Protein AF-0000000077142233 (afdb_homodimer)

pLDDT: mean 72.58, std 24.85, range [30.0, 98.69]

Secondary structure (DSSP, 8-state):
--HHHHHHHHHHHHHHHTT--HHHHHHHH---HHHHHHHHTTSSPPPHHHHHHHHHHHT--HHHHHS---S---------TT--HHHHHHHHHHHHHHHHHHHHHHHHHHHHHHH--/--HHHHHHHHHHHHHHHTT--HHHHHHHH---HHHHHHHHTTSSPPPHHHHHHHHHHHT--HHHHHS---S---------TT--HHHHHHHHHHHHHHHHHHHHHHHHHHHHHHH--

InterPro domains:
  IPR001387 Cro/C1-type, helix-turn-helix domain [PF01381] (11-65)
  IPR001387 Cro/C1-type, helix-turn-helix domain [PS50943] (11-65)
  IPR001387 Cro/C1-type, helix-turn-helix domain [SM00530] (10-65)
  IPR001387 Cro/C1-type, helix-turn-helix domain [cd00093] (8-65)
  IPR010982 Lambda repressor-like, DNA-binding domain superfamily [G3DSA:1.10.260.40] (7-114)
  IPR010982 Lambda repressor-like, DNA-binding domain superfamily [SSF47413] (3-72)
  IPR050807 Transcriptional regulator/dioxygenase, bacterial-type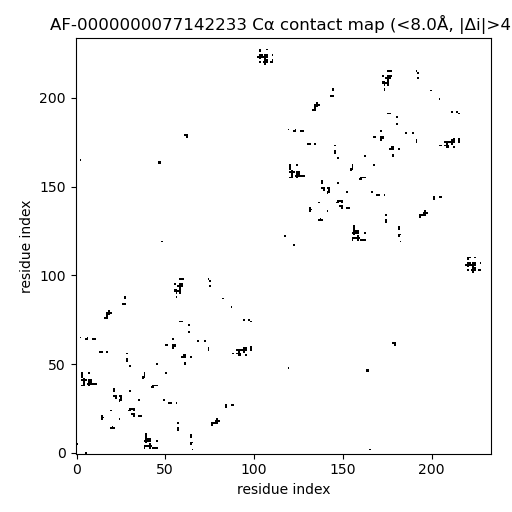 [PTHR46797] (5-84)

Sequence (234 aa):
MSVYKAIGEKLKEVREKNGYTQAEVEKATGIKREMLSYYENGRREIDIATLEKLASFYGYSIEYFIKNTEEPEVTLAFRTDGLTEDDIEVIGWAKNFVNNLYQMEKLLEKRDSRANAMSVYKAIGEKLKEVREKNGYTQAEVEKATGIKREMLSYYENGRREIDIATLEKLASFYGYSIEYFIKNTEEPEVTLAFRTDGLTEDDIEVIGWAKNFVNNLYQMEKLLEKRDSRANA

Nearest PDB structures (foldseek):
  2b5a-assembly1_A  TM=8.693E-01  e=1.935E-03  [Bacillus] caldolyticus
  3f52-assembly1_A  TM=9.365E-01  e=1.534E-02  Corynebacterium glutamicum
  3f52-assembly1_E  TM=9.393E-01  e=1.616E-02  Corynebacterium glutamicum
  3vk0-assembly2_B  TM=9.022E-01  e=1.184E-02  Neisseria meningitidis MC58
  3f51-assembly1_A  TM=6.721E-01  e=1.247E-02  Corynebacterium glutamicum

Structure (mmCIF, N/CA/C/O backbone):
data_AF-0000000077142233-model_v1
#
loop_
_entity.id
_entity.type
_entity.pdbx_description
1 polymer 'Transcriptional regulator, XRE family'
#
loop_
_atom_site.group_PDB
_atom_site.id
_atom_site.type_symbol
_atom_site.label_atom_id
_atom_site.label_alt_id
_atom_site.label_comp_id
_atom_site.label_asym_id
_atom_site.label_entity_id
_atom_site.label_seq_id
_atom_site.pdbx_PDB_ins_code
_atom_site.Cartn_x
_atom_site.Cartn_y
_atom_site.Cartn_z
_atom_site.occupancy
_atom_site.B_iso_or_equiv
_atom_site.auth_seq_id
_atom_site.auth_comp_id
_atom_site.auth_asym_id
_atom_site.auth_atom_id
_atom_site.pdbx_PDB_model_num
ATOM 1 N N . MET A 1 1 ? 8.961 -9.523 13.664 1 67.5 1 MET A N 1
ATOM 2 C CA . MET A 1 1 ? 9.047 -9.734 12.219 1 67.5 1 MET A CA 1
ATOM 3 C C . MET A 1 1 ? 8.852 -8.43 11.461 1 67.5 1 MET A C 1
ATOM 5 O O . MET A 1 1 ? 7.988 -7.621 11.82 1 67.5 1 MET A O 1
ATOM 9 N N . SER A 1 2 ? 9.812 -8.273 10.492 1 87.56 2 SER A N 1
ATOM 10 C CA . SER A 1 2 ? 9.695 -7.012 9.758 1 87.56 2 SER A CA 1
ATOM 11 C C . SER A 1 2 ? 8.43 -6.98 8.906 1 87.56 2 SER A C 1
ATOM 13 O O . SER A 1 2 ? 7.922 -8.031 8.508 1 87.56 2 SER A O 1
ATOM 15 N N . VAL A 1 3 ? 7.816 -5.934 8.789 1 91.31 3 VAL A N 1
ATOM 16 C CA . VAL A 1 3 ? 6.641 -5.766 7.941 1 91.31 3 VAL A CA 1
ATOM 17 C C . VAL A 1 3 ? 6.891 -6.391 6.57 1 91.31 3 VAL A C 1
ATOM 19 O O . VAL A 1 3 ? 5.988 -6.988 5.98 1 91.31 3 VAL A O 1
ATOM 22 N N . TYR A 1 4 ? 8.109 -6.387 6.199 1 95.69 4 TYR A N 1
ATOM 23 C CA . TYR A 1 4 ? 8.422 -6.871 4.859 1 95.69 4 TYR A CA 1
ATOM 24 C C . TYR A 1 4 ? 8.484 -8.391 4.828 1 95.69 4 TYR A C 1
ATOM 26 O O . TYR A 1 4 ? 8.133 -9.016 3.82 1 95.69 4 TYR A O 1
ATOM 34 N N . LYS A 1 5 ? 8.891 -8.945 5.93 1 95.62 5 LYS A N 1
ATOM 35 C CA . LYS A 1 5 ? 8.836 -10.398 6.016 1 95.62 5 LYS A CA 1
ATOM 36 C C . LYS A 1 5 ? 7.402 -10.906 5.953 1 95.62 5 LYS A C 1
ATOM 38 O O . LYS A 1 5 ? 7.109 -11.875 5.246 1 95.62 5 LYS A O 1
ATOM 43 N N . ALA A 1 6 ? 6.551 -10.242 6.703 1 95.31 6 ALA A N 1
ATOM 44 C CA . ALA A 1 6 ? 5.137 -10.609 6.695 1 95.31 6 ALA A CA 1
ATOM 45 C C . ALA A 1 6 ? 4.531 -10.43 5.305 1 95.31 6 ALA A C 1
ATOM 47 O O . ALA A 1 6 ? 3.77 -11.273 4.836 1 95.31 6 ALA A O 1
ATOM 48 N N . ILE A 1 7 ? 4.875 -9.344 4.605 1 96.75 7 ILE A N 1
ATOM 49 C CA . ILE A 1 7 ? 4.406 -9.086 3.248 1 96.75 7 ILE A CA 1
ATOM 50 C C . ILE A 1 7 ? 4.879 -10.195 2.318 1 96.75 7 ILE A C 1
ATOM 52 O O . ILE A 1 7 ? 4.098 -10.734 1.529 1 96.75 7 ILE A O 1
ATOM 56 N N . GLY A 1 8 ? 6.145 -10.469 2.457 1 97.94 8 GLY A N 1
ATOM 57 C CA . GLY A 1 8 ? 6.707 -11.523 1.624 1 97.94 8 GLY A CA 1
ATOM 58 C C . GLY A 1 8 ? 6.016 -12.859 1.809 1 97.94 8 GLY A C 1
ATOM 59 O O . GLY A 1 8 ? 5.73 -13.562 0.833 1 97.94 8 GLY A O 1
ATOM 60 N N . GLU A 1 9 ? 5.746 -13.234 3.037 1 96.75 9 GLU A N 1
ATOM 61 C CA . GLU A 1 9 ? 5.059 -14.484 3.342 1 96.75 9 GLU A CA 1
ATOM 62 C C . GLU A 1 9 ? 3.672 -14.523 2.711 1 96.75 9 GLU A C 1
ATOM 64 O O . GLU A 1 9 ? 3.26 -15.555 2.162 1 96.75 9 GLU A O 1
ATOM 69 N N . LYS A 1 10 ? 2.982 -13.414 2.756 1 96.19 10 LYS A N 1
ATOM 70 C CA . LYS A 1 10 ? 1.663 -13.328 2.137 1 96.19 10 LYS A CA 1
ATOM 71 C C . LYS A 1 10 ? 1.759 -13.453 0.619 1 96.19 10 LYS A C 1
ATOM 73 O O . LYS A 1 10 ? 0.915 -14.086 -0.013 1 96.19 10 LYS A O 1
ATOM 78 N N . LEU A 1 11 ? 2.781 -12.805 0.065 1 97.75 11 LEU A N 1
ATOM 79 C CA . LEU A 1 11 ? 2.992 -12.906 -1.375 1 97.75 11 LEU A CA 1
ATOM 80 C C . LEU A 1 11 ? 3.184 -14.359 -1.795 1 97.75 11 LEU A C 1
ATOM 82 O O . LEU A 1 11 ? 2.584 -14.812 -2.773 1 97.75 11 LEU A O 1
ATOM 86 N N . LYS A 1 12 ? 3.992 -15.039 -1.048 1 98.31 12 LYS A N 1
ATOM 87 C CA . LYS A 1 12 ? 4.242 -16.453 -1.333 1 98.31 12 LYS A CA 1
ATOM 88 C C . LYS A 1 12 ? 2.961 -17.266 -1.212 1 98.31 12 LYS A C 1
ATOM 90 O O . LYS A 1 12 ? 2.639 -18.062 -2.098 1 98.31 12 LYS A O 1
ATOM 95 N N . GLU A 1 13 ? 2.293 -17.078 -0.127 1 96.31 13 GLU A N 1
ATOM 96 C CA . GLU A 1 13 ? 1.045 -17.797 0.122 1 96.31 13 GLU A CA 1
ATOM 97 C C . GLU A 1 13 ? 0.05 -17.578 -1.016 1 96.31 13 GLU A C 1
ATOM 99 O O . GLU A 1 13 ? -0.542 -18.547 -1.517 1 96.31 13 GLU A O 1
ATOM 104 N N . VAL A 1 14 ? -0.166 -16.344 -1.421 1 92.62 14 VAL A N 1
ATOM 105 C CA . VAL A 1 14 ? -1.12 -16 -2.469 1 92.62 14 VAL A CA 1
ATOM 106 C C . VAL A 1 14 ? -0.666 -16.594 -3.799 1 92.62 14 VAL A C 1
ATOM 108 O O . VAL A 1 14 ? -1.481 -17.125 -4.562 1 92.62 14 VAL A O 1
ATOM 111 N N . ARG A 1 15 ? 0.666 -16.422 -4.094 1 96.25 15 ARG A N 1
ATOM 112 C CA . ARG A 1 15 ? 1.183 -17.016 -5.328 1 96.25 15 ARG A CA 1
ATOM 113 C C . ARG A 1 15 ? 0.865 -18.5 -5.398 1 96.25 15 ARG A C 1
ATOM 115 O O . ARG A 1 15 ? 0.345 -18.984 -6.41 1 96.25 15 ARG A O 1
ATOM 122 N N . GLU A 1 16 ? 1.148 -19.188 -4.305 1 95.06 16 GLU A N 1
ATOM 123 C CA . GLU A 1 16 ? 0.958 -20.641 -4.242 1 95.06 16 GLU A CA 1
ATOM 124 C C . GLU A 1 16 ? -0.524 -21 -4.285 1 95.06 16 GLU A C 1
ATOM 126 O O . GLU A 1 16 ? -0.914 -21.969 -4.945 1 95.06 16 GLU A O 1
ATOM 131 N N . LYS A 1 17 ? -1.318 -20.25 -3.525 1 87.94 17 LYS A N 1
ATOM 132 C CA . LYS A 1 17 ? -2.762 -20.469 -3.527 1 87.94 17 LYS A CA 1
ATOM 133 C C . LYS A 1 17 ? -3.33 -20.359 -4.941 1 87.94 17 LYS A C 1
ATOM 135 O O . LYS A 1 17 ? -4.277 -21.078 -5.285 1 87.94 17 LYS A O 1
ATOM 140 N N . ASN A 1 18 ? -2.713 -19.516 -5.746 1 86 18 ASN A N 1
ATOM 141 C CA . ASN A 1 18 ? -3.17 -19.328 -7.117 1 86 18 ASN A CA 1
ATOM 142 C C . ASN A 1 18 ? -2.51 -20.312 -8.078 1 86 18 ASN A C 1
ATOM 144 O O . ASN A 1 18 ? -2.756 -20.281 -9.281 1 86 18 ASN A O 1
ATOM 148 N N . GLY A 1 19 ? -1.562 -21.125 -7.559 1 88.19 19 GLY A N 1
ATOM 149 C CA . GLY A 1 19 ? -0.949 -22.203 -8.32 1 88.19 19 GLY A CA 1
ATOM 150 C C . GLY A 1 19 ? 0.178 -21.734 -9.219 1 88.19 19 GLY A C 1
ATOM 151 O O . GLY A 1 19 ? 0.558 -22.422 -10.164 1 88.19 19 GLY A O 1
ATOM 152 N N . TYR A 1 20 ? 0.645 -20.594 -9.062 1 91.31 20 TYR A N 1
ATOM 153 C CA . TYR A 1 20 ? 1.707 -20.062 -9.906 1 91.31 20 TYR A CA 1
ATOM 154 C C . TYR A 1 20 ? 3.078 -20.469 -9.375 1 91.31 20 TYR A C 1
ATOM 156 O O . TYR A 1 20 ? 3.305 -20.469 -8.164 1 91.31 20 TYR A O 1
ATOM 164 N N . THR A 1 21 ? 3.9 -20.781 -10.328 1 96.19 21 THR A N 1
ATOM 165 C CA . THR A 1 21 ? 5.32 -20.859 -10 1 96.19 21 THR A CA 1
ATOM 166 C C . THR A 1 21 ? 5.957 -19.469 -10.07 1 96.19 21 THR A C 1
ATOM 168 O O . THR A 1 21 ? 5.363 -18.531 -10.609 1 96.19 21 THR A O 1
ATOM 171 N N . GLN A 1 22 ? 7.117 -19.344 -9.477 1 97.88 22 GLN A N 1
ATOM 172 C CA . GLN A 1 22 ? 7.812 -18.062 -9.57 1 97.88 22 GLN A CA 1
ATOM 173 C C . GLN A 1 22 ? 8.141 -17.734 -11.023 1 97.88 22 GLN A C 1
ATOM 175 O O . GLN A 1 22 ? 8.102 -16.562 -11.422 1 97.88 22 GLN A O 1
ATOM 180 N N . ALA A 1 23 ? 8.461 -18.734 -11.812 1 96.56 23 ALA A N 1
ATOM 181 C CA . ALA A 1 23 ? 8.766 -18.562 -13.234 1 96.56 23 ALA A CA 1
ATOM 182 C C . ALA A 1 23 ? 7.547 -18.031 -13.992 1 96.56 23 ALA A C 1
ATOM 184 O O . ALA A 1 23 ? 7.676 -17.156 -14.852 1 96.56 23 ALA A O 1
ATOM 185 N N . GLU A 1 24 ? 6.418 -18.547 -13.688 1 91.19 24 GLU A N 1
ATOM 186 C CA . GLU A 1 24 ? 5.184 -18.109 -14.328 1 91.19 24 GLU A CA 1
ATOM 187 C C . GLU A 1 24 ? 4.855 -16.672 -13.961 1 91.19 24 GLU A C 1
ATOM 189 O O . GLU A 1 24 ? 4.383 -15.898 -14.805 1 91.19 24 GLU A O 1
ATOM 194 N N . VAL A 1 25 ? 5.066 -16.297 -12.727 1 95.75 25 VAL A N 1
ATOM 195 C CA . VAL A 1 25 ? 4.84 -14.922 -12.297 1 95.75 25 VAL A CA 1
ATOM 196 C C . VAL A 1 25 ? 5.789 -13.984 -13.039 1 95.75 25 VAL A C 1
ATOM 198 O O . VAL A 1 25 ? 5.383 -12.914 -13.5 1 95.75 25 VAL A O 1
ATOM 201 N N . GLU A 1 26 ? 7.035 -14.391 -13.141 1 96.62 26 GLU A N 1
ATOM 202 C CA . GLU A 1 26 ? 8.016 -13.594 -13.883 1 96.62 26 GLU A CA 1
ATOM 203 C C . GLU A 1 26 ? 7.555 -13.344 -15.312 1 96.62 26 GLU A C 1
ATOM 205 O O . GLU A 1 26 ? 7.621 -12.211 -15.797 1 96.62 26 GLU A O 1
ATOM 210 N N . LYS A 1 27 ? 7.074 -14.336 -15.93 1 90.5 27 LYS A N 1
ATOM 211 C CA . LYS A 1 27 ? 6.609 -14.219 -17.312 1 90.5 27 LYS A CA 1
ATOM 212 C C . LYS A 1 27 ? 5.438 -13.25 -17.422 1 90.5 27 LYS A C 1
ATOM 214 O O . LYS A 1 27 ? 5.367 -12.453 -18.359 1 90.5 27 LYS A O 1
ATOM 219 N N . ALA A 1 28 ? 4.609 -13.258 -16.438 1 89.44 28 ALA A N 1
ATOM 220 C CA . ALA A 1 28 ? 3.371 -12.484 -16.484 1 89.44 28 ALA A CA 1
ATOM 221 C C . ALA A 1 28 ? 3.611 -11.031 -16.094 1 89.44 28 ALA A C 1
ATOM 223 O O . ALA A 1 28 ? 2.938 -10.125 -16.578 1 89.44 28 ALA A O 1
ATOM 224 N N . THR A 1 29 ? 4.523 -10.781 -15.156 1 93.31 29 THR A N 1
ATOM 225 C CA . THR A 1 29 ? 4.605 -9.469 -14.531 1 93.31 29 THR A CA 1
ATOM 226 C C . THR A 1 29 ? 5.902 -8.766 -14.93 1 93.31 29 THR A C 1
ATOM 228 O O . THR A 1 29 ? 6.039 -7.555 -14.742 1 93.31 29 THR A O 1
ATOM 231 N N . GLY A 1 30 ? 6.895 -9.586 -15.367 1 95.94 30 GLY A N 1
ATOM 232 C CA . GLY A 1 30 ? 8.203 -9.031 -15.68 1 95.94 30 GLY A CA 1
ATOM 233 C C . GLY A 1 30 ? 9.117 -8.953 -14.469 1 95.94 30 GLY A C 1
ATOM 234 O O . GLY A 1 30 ? 10.289 -8.578 -14.594 1 95.94 30 GLY A O 1
ATOM 235 N N . ILE A 1 31 ? 8.625 -9.266 -13.289 1 97 31 ILE A N 1
ATOM 236 C CA . ILE A 1 31 ? 9.453 -9.312 -12.086 1 97 31 ILE A CA 1
ATOM 237 C C . ILE A 1 31 ? 10.289 -10.594 -12.086 1 97 31 ILE A C 1
ATOM 239 O O . ILE A 1 31 ? 9.742 -11.695 -12.164 1 97 31 ILE A O 1
ATOM 243 N N . LYS A 1 32 ? 11.523 -10.422 -12.008 1 98.5 32 LYS A N 1
ATOM 244 C CA . LYS A 1 32 ? 12.43 -11.562 -12.109 1 98.5 32 LYS A CA 1
ATOM 245 C C . LYS A 1 32 ? 12.188 -12.562 -10.984 1 98.5 32 LYS A C 1
ATOM 247 O O . LYS A 1 32 ? 12.008 -12.172 -9.828 1 98.5 32 LYS A O 1
ATOM 252 N N . ARG A 1 33 ? 12.266 -13.875 -11.367 1 98.12 33 ARG A N 1
ATOM 253 C CA . ARG A 1 33 ? 12.016 -14.953 -10.414 1 98.12 33 ARG A CA 1
ATOM 254 C C . ARG A 1 33 ? 12.938 -14.836 -9.211 1 98.12 33 ARG A C 1
ATOM 256 O O . ARG A 1 33 ? 12.523 -15.086 -8.078 1 98.12 33 ARG A O 1
ATOM 263 N N . GLU A 1 34 ? 14.172 -14.445 -9.422 1 98.31 34 GLU A N 1
ATOM 264 C CA . GLU A 1 34 ? 15.125 -14.281 -8.328 1 98.31 34 GLU A CA 1
ATOM 265 C C . GLU A 1 34 ? 14.688 -13.172 -7.375 1 98.31 34 GLU A C 1
ATOM 267 O O . GLU A 1 34 ? 14.758 -13.336 -6.156 1 98.31 34 GLU A O 1
ATOM 272 N N . MET A 1 35 ? 14.242 -12.062 -7.891 1 98.5 35 MET A N 1
ATOM 273 C CA . MET A 1 35 ? 13.773 -10.945 -7.082 1 98.5 35 MET A CA 1
ATOM 274 C C . MET A 1 35 ? 12.523 -11.32 -6.293 1 98.5 35 MET A C 1
ATOM 276 O O . MET A 1 35 ? 12.406 -10.984 -5.113 1 98.5 35 MET A O 1
ATOM 280 N N . LEU A 1 36 ? 11.641 -11.992 -6.992 1 98.69 36 LEU A N 1
ATOM 281 C CA . LEU A 1 36 ? 10.43 -12.453 -6.324 1 98.69 36 LEU A CA 1
ATOM 282 C C . LEU A 1 36 ? 10.766 -13.344 -5.137 1 98.69 36 LEU A C 1
ATOM 284 O O . LEU A 1 36 ? 10.188 -13.203 -4.059 1 98.69 36 LEU A O 1
ATOM 288 N N . SER A 1 37 ? 11.68 -14.258 -5.352 1 98.69 37 SER A N 1
ATOM 289 C CA . SER A 1 37 ? 12.125 -15.141 -4.277 1 98.69 37 SER A CA 1
ATOM 290 C C . SER A 1 37 ? 12.68 -14.336 -3.102 1 98.69 37 SER A C 1
ATOM 292 O O . SER A 1 37 ? 12.367 -14.633 -1.945 1 98.69 37 SER A O 1
ATOM 294 N N . TYR A 1 38 ? 13.5 -13.32 -3.432 1 98.5 38 TYR A N 1
ATOM 295 C CA . TYR A 1 38 ? 14.062 -12.477 -2.383 1 98.5 38 TYR A CA 1
ATOM 296 C C . TYR A 1 38 ? 12.961 -11.789 -1.588 1 98.5 38 TYR A C 1
ATOM 298 O O . TYR A 1 38 ? 13.023 -11.719 -0.359 1 98.5 38 TYR A O 1
ATOM 306 N N . TYR A 1 39 ? 11.898 -11.281 -2.219 1 98.31 39 TYR A N 1
ATOM 307 C CA . TYR A 1 39 ? 10.789 -10.617 -1.546 1 98.31 39 TYR A CA 1
ATOM 308 C C . TYR A 1 39 ? 10.008 -11.609 -0.684 1 98.31 39 TYR A C 1
ATOM 310 O O . TYR A 1 39 ? 9.727 -11.336 0.486 1 98.31 39 TYR A O 1
ATOM 318 N N . GLU A 1 40 ? 9.734 -12.789 -1.271 1 98.25 40 GLU A N 1
ATOM 319 C CA . GLU A 1 40 ? 8.883 -13.773 -0.608 1 98.25 40 GLU A CA 1
ATOM 320 C C . GLU A 1 40 ? 9.555 -14.336 0.638 1 98.25 40 GLU A C 1
ATOM 322 O O . GLU A 1 40 ? 8.883 -14.742 1.589 1 98.25 40 GLU A O 1
ATOM 327 N N . ASN A 1 41 ? 10.93 -14.289 0.625 1 97.25 41 ASN A N 1
ATOM 328 C CA . ASN A 1 41 ? 11.672 -14.852 1.746 1 97.25 41 ASN A CA 1
ATOM 329 C C . ASN A 1 41 ? 12.18 -13.758 2.684 1 97.25 41 ASN A C 1
ATOM 331 O O . ASN A 1 41 ? 12.938 -14.039 3.615 1 97.25 41 ASN A O 1
ATOM 335 N N . GLY A 1 42 ? 11.805 -12.555 2.459 1 96.06 42 GLY A N 1
ATOM 336 C CA . GLY A 1 42 ? 12.148 -11.453 3.344 1 96.06 42 GLY A CA 1
ATOM 337 C C . GLY A 1 42 ? 13.602 -11.031 3.24 1 96.06 42 GLY A C 1
ATOM 338 O O . GLY A 1 42 ? 14.125 -10.367 4.141 1 96.06 42 GLY A O 1
ATOM 339 N N . ARG A 1 43 ? 14.297 -11.367 2.191 1 96.62 43 ARG A N 1
ATOM 340 C CA . ARG A 1 43 ? 15.711 -11.039 2.01 1 96.62 43 ARG A CA 1
ATOM 341 C C . ARG A 1 43 ? 15.875 -9.641 1.436 1 96.62 43 ARG A C 1
ATOM 343 O O . ARG A 1 43 ? 16.938 -9.039 1.559 1 96.62 43 ARG A O 1
ATOM 350 N N . ARG A 1 44 ? 14.891 -9.125 0.759 1 97.12 44 ARG A N 1
ATOM 351 C CA . ARG A 1 44 ? 14.844 -7.766 0.228 1 97.12 44 ARG A CA 1
ATOM 352 C C . ARG A 1 44 ? 13.508 -7.105 0.547 1 97.12 44 ARG A C 1
ATOM 354 O O . ARG A 1 44 ? 12.453 -7.75 0.485 1 97.12 44 ARG A O 1
ATOM 361 N N . GLU A 1 45 ? 13.586 -5.871 0.899 1 97.44 45 GLU A N 1
ATOM 362 C CA . GLU A 1 45 ? 12.352 -5.109 1.073 1 97.44 45 GLU A CA 1
ATOM 363 C C . GLU A 1 45 ? 11.688 -4.816 -0.271 1 97.44 45 GLU A C 1
ATOM 365 O O . GLU A 1 45 ? 12.328 -4.281 -1.18 1 97.44 45 GLU A O 1
ATOM 370 N N . ILE A 1 46 ? 10.477 -5.191 -0.391 1 97.81 46 ILE A N 1
ATOM 371 C CA . ILE A 1 46 ? 9.727 -4.91 -1.61 1 97.81 46 ILE A CA 1
ATOM 372 C C . ILE A 1 46 ? 9.3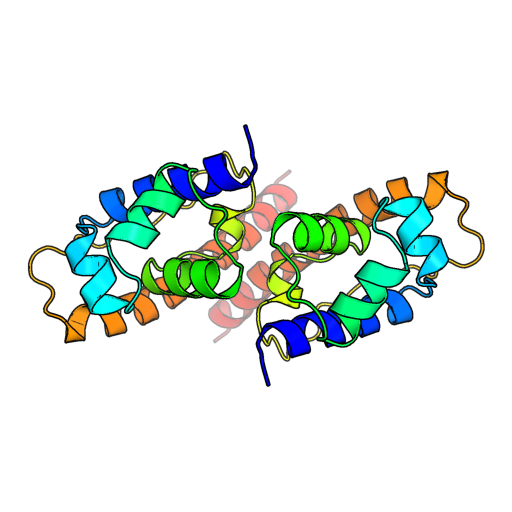05 -3.445 -1.626 1 97.81 46 ILE A C 1
ATOM 374 O O . ILE A 1 46 ? 8.953 -2.883 -0.585 1 97.81 46 ILE A O 1
ATOM 378 N N . ASP A 1 47 ? 9.305 -2.824 -2.791 1 96.81 47 ASP A N 1
ATOM 379 C CA . ASP A 1 47 ? 8.867 -1.434 -2.895 1 96.81 47 ASP A CA 1
ATOM 380 C C . ASP A 1 47 ? 7.398 -1.343 -3.283 1 96.81 47 ASP A C 1
ATOM 382 O O . ASP A 1 47 ? 6.777 -2.352 -3.631 1 96.81 47 ASP A O 1
ATOM 386 N N . ILE A 1 48 ? 6.824 -0.209 -3.244 1 96.69 48 ILE A N 1
ATOM 387 C CA . ILE A 1 48 ? 5.395 0.029 -3.408 1 96.69 48 ILE A CA 1
ATOM 388 C C . ILE A 1 48 ? 4.973 -0.337 -4.828 1 96.69 48 ILE A C 1
ATOM 390 O O . ILE A 1 48 ? 3.963 -1.017 -5.027 1 96.69 48 ILE A O 1
ATOM 394 N N . ALA A 1 49 ? 5.715 0.083 -5.82 1 95.38 49 ALA A N 1
ATOM 395 C CA . ALA A 1 49 ? 5.363 -0.163 -7.215 1 95.38 49 ALA A CA 1
ATOM 396 C C . ALA A 1 49 ? 5.312 -1.658 -7.516 1 95.38 49 ALA A C 1
ATOM 398 O O . ALA A 1 49 ? 4.375 -2.141 -8.148 1 95.38 49 ALA A O 1
ATOM 399 N N . THR A 1 50 ? 6.305 -2.373 -7.039 1 97.44 50 THR A N 1
ATOM 400 C CA . THR A 1 50 ? 6.367 -3.814 -7.258 1 97.44 50 THR A CA 1
ATOM 401 C C . THR A 1 50 ? 5.234 -4.527 -6.527 1 97.44 50 THR A C 1
ATOM 403 O O . THR A 1 50 ? 4.59 -5.418 -7.086 1 97.44 50 THR A O 1
ATOM 406 N N . LEU A 1 51 ? 5.004 -4.086 -5.285 1 97.56 51 LEU A N 1
ATOM 407 C CA . LEU A 1 51 ? 3.924 -4.703 -4.523 1 97.56 51 LEU A CA 1
ATOM 408 C C . LEU A 1 51 ? 2.578 -4.465 -5.199 1 97.56 51 LEU A C 1
ATOM 410 O O . LEU A 1 51 ? 1.741 -5.371 -5.262 1 97.56 51 LEU A O 1
ATOM 414 N N . GLU A 1 52 ? 2.357 -3.316 -5.668 1 93.38 52 GLU A N 1
ATOM 415 C CA . GLU A 1 52 ? 1.106 -3.006 -6.352 1 93.38 52 GLU A CA 1
ATOM 416 C C . GLU A 1 52 ? 0.944 -3.848 -7.613 1 93.38 52 GLU A C 1
ATOM 418 O O . GLU A 1 52 ? -0.154 -4.32 -7.914 1 93.38 52 GLU A O 1
ATOM 423 N N . LYS A 1 53 ? 1.993 -3.977 -8.328 1 94.19 53 LYS A N 1
ATOM 424 C CA . LYS A 1 53 ? 1.97 -4.793 -9.539 1 94.19 53 LYS A CA 1
ATOM 425 C C . LYS A 1 53 ? 1.605 -6.238 -9.219 1 94.19 53 LYS A C 1
ATOM 427 O O . LYS A 1 53 ? 0.745 -6.828 -9.875 1 94.19 53 LYS A O 1
ATOM 432 N N . LEU A 1 54 ? 2.207 -6.754 -8.18 1 96.19 54 LEU A N 1
ATOM 433 C CA . LEU A 1 54 ? 1.931 -8.133 -7.785 1 96.19 54 LEU A CA 1
ATOM 434 C C . LEU A 1 54 ? 0.513 -8.266 -7.238 1 96.19 54 LEU A C 1
ATOM 436 O O . LEU A 1 54 ? -0.186 -9.234 -7.547 1 96.19 54 LEU A O 1
ATOM 440 N N . ALA A 1 55 ? 0.157 -7.367 -6.387 1 91.56 55 ALA A N 1
ATOM 441 C CA . ALA A 1 55 ? -1.195 -7.379 -5.836 1 91.56 55 ALA A CA 1
ATOM 442 C C . ALA A 1 55 ? -2.24 -7.391 -6.949 1 91.56 55 ALA A C 1
ATOM 444 O O . ALA A 1 55 ? -3.178 -8.188 -6.918 1 91.56 55 ALA A O 1
ATOM 445 N N . SER A 1 56 ? -2.031 -6.527 -7.941 1 83 56 SER A N 1
ATOM 446 C CA . SER A 1 56 ? -2.938 -6.441 -9.078 1 83 56 SER A CA 1
ATOM 447 C C . SER A 1 56 ? -2.955 -7.746 -9.867 1 83 56 SER A C 1
ATOM 449 O O . SER A 1 56 ? -4.023 -8.25 -10.227 1 83 56 SER A O 1
ATOM 451 N N . PHE A 1 57 ? -1.791 -8.219 -10.062 1 87.81 57 PHE A N 1
ATOM 452 C CA . PHE A 1 57 ? -1.674 -9.469 -10.805 1 87.81 57 PHE A CA 1
ATOM 453 C C . PHE A 1 57 ? -2.428 -10.594 -10.102 1 87.81 57 PHE A C 1
ATOM 455 O O . PHE A 1 57 ? -3.133 -11.375 -10.742 1 87.81 57 PHE A O 1
ATOM 462 N N . TYR A 1 58 ? -2.309 -10.633 -8.703 1 88.69 58 TYR A N 1
ATOM 463 C CA . TYR A 1 58 ? -2.916 -11.703 -7.922 1 88.69 58 TYR A CA 1
ATOM 464 C C . TYR A 1 58 ? -4.387 -11.414 -7.656 1 88.69 58 TYR A C 1
ATOM 466 O O . TYR A 1 58 ? -5.105 -12.266 -7.117 1 88.69 58 TYR A O 1
ATOM 474 N N . GLY A 1 59 ? -4.867 -10.25 -7.938 1 82.06 59 GLY A N 1
ATOM 475 C CA . GLY A 1 59 ? -6.258 -9.883 -7.73 1 82.06 59 GLY A CA 1
ATOM 476 C C . GLY A 1 59 ? -6.562 -9.492 -6.297 1 82.06 59 GLY A C 1
ATOM 477 O O . GLY A 1 59 ? -7.668 -9.727 -5.805 1 82.06 59 GLY A O 1
ATOM 478 N N . TYR A 1 60 ? -5.605 -9.016 -5.621 1 84.12 60 TYR A N 1
ATOM 479 C CA . TYR A 1 60 ? -5.742 -8.57 -4.242 1 84.12 60 TYR A CA 1
ATOM 480 C C . TYR A 1 60 ? -5.504 -7.066 -4.129 1 84.12 60 TYR A C 1
ATOM 482 O O . TYR A 1 60 ? -4.855 -6.469 -4.988 1 84.12 60 TYR A O 1
ATOM 490 N N . SER A 1 61 ? -6.09 -6.504 -3.066 1 82.56 61 SER A N 1
ATOM 491 C CA . SER A 1 61 ? -5.727 -5.133 -2.721 1 82.56 61 SER A CA 1
ATOM 492 C C . SER A 1 61 ? -4.332 -5.07 -2.105 1 82.56 61 SER A C 1
ATOM 494 O O . SER A 1 61 ? -3.906 -6.004 -1.424 1 82.56 61 SER A O 1
ATOM 496 N N . ILE A 1 62 ? -3.646 -4.051 -2.375 1 90.69 62 ILE A N 1
ATOM 497 C CA . ILE A 1 62 ? -2.326 -3.873 -1.779 1 90.69 62 ILE A CA 1
ATOM 498 C C . ILE A 1 62 ? -2.441 -3.889 -0.257 1 90.69 62 ILE A C 1
ATOM 500 O O . ILE A 1 62 ? -1.533 -4.352 0.436 1 90.69 62 ILE A O 1
ATOM 504 N N . GLU A 1 63 ? -3.559 -3.484 0.269 1 86.94 63 GLU A N 1
ATOM 505 C CA . GLU A 1 63 ? -3.809 -3.441 1.707 1 86.94 63 GLU A CA 1
ATOM 506 C C . GLU A 1 63 ? -3.773 -4.84 2.314 1 86.94 63 GLU A C 1
ATOM 508 O O . GLU A 1 63 ? -3.344 -5.016 3.457 1 86.94 63 GLU A O 1
ATOM 513 N N . TYR A 1 64 ? -4.277 -5.777 1.557 1 84.94 64 TYR A N 1
ATOM 514 C CA . TYR A 1 64 ? -4.262 -7.156 2.027 1 84.94 64 TYR A CA 1
ATOM 515 C C . TYR A 1 64 ? -2.859 -7.574 2.449 1 84.94 64 TYR A C 1
ATOM 517 O O . TYR A 1 64 ? -2.686 -8.273 3.449 1 84.94 64 TYR A O 1
ATOM 525 N N . PHE A 1 65 ? -1.891 -7.113 1.726 1 95.12 65 PHE A N 1
ATOM 526 C CA . PHE A 1 65 ? -0.517 -7.547 1.955 1 95.12 65 PHE A CA 1
ATOM 527 C C . PHE A 1 65 ? 0.125 -6.734 3.076 1 95.12 65 PHE A C 1
ATOM 529 O O . PHE A 1 65 ? 1.03 -7.219 3.758 1 95.12 65 PHE A O 1
ATOM 536 N N . ILE A 1 66 ? -0.36 -5.539 3.232 1 93.38 66 ILE A N 1
ATOM 537 C CA . ILE A 1 66 ? 0.288 -4.637 4.176 1 93.38 66 ILE A CA 1
ATOM 538 C C . ILE A 1 66 ? -0.338 -4.797 5.559 1 93.38 66 ILE A C 1
ATOM 540 O O . ILE A 1 66 ? 0.365 -4.773 6.57 1 93.38 66 ILE A O 1
ATOM 544 N N . LYS A 1 67 ? -1.698 -4.871 5.605 1 79.88 67 LYS A N 1
ATOM 545 C CA . LYS A 1 67 ? -2.381 -4.938 6.895 1 79.88 67 LYS A CA 1
ATOM 546 C C . LYS A 1 67 ? -2.375 -6.359 7.449 1 79.88 67 LYS A C 1
ATOM 548 O O . LYS A 1 67 ? -2.467 -7.324 6.691 1 79.88 67 LYS A O 1
ATOM 553 N N . ASN A 1 68 ? -2.025 -6.504 8.617 1 62 68 ASN A N 1
ATOM 554 C CA . ASN A 1 68 ? -2.072 -7.789 9.305 1 62 68 ASN A CA 1
ATOM 555 C C . ASN A 1 68 ? -3.5 -8.32 9.406 1 62 68 ASN A C 1
ATOM 557 O O . ASN A 1 68 ? -4.281 -7.859 10.242 1 62 68 ASN A O 1
ATOM 561 N N . THR A 1 69 ? -4.215 -8.227 8.367 1 50.66 69 THR A N 1
ATOM 562 C CA . THR A 1 69 ? -5.609 -8.625 8.531 1 50.66 69 THR A CA 1
ATOM 563 C C . THR A 1 69 ? -5.715 -10.133 8.734 1 50.66 69 THR A C 1
ATOM 565 O O . THR A 1 69 ? -5.18 -10.914 7.945 1 50.66 69 THR A O 1
ATOM 568 N N . GLU A 1 70 ? -5.551 -10.617 9.93 1 43.31 70 GLU A N 1
ATOM 569 C CA . GLU A 1 70 ? -6.102 -11.961 10.125 1 43.31 70 GLU A CA 1
ATOM 570 C C . GLU A 1 70 ? -7.324 -12.188 9.242 1 43.31 70 GLU A C 1
ATOM 572 O O . GLU A 1 70 ? -7.922 -13.266 9.266 1 43.31 70 GLU A O 1
ATOM 577 N N . GLU A 1 71 ? -8.008 -11.242 8.844 1 38.62 71 GLU A N 1
ATOM 578 C CA . GLU A 1 71 ? -9.234 -11.75 8.242 1 38.62 71 GLU A CA 1
ATOM 579 C C . GLU A 1 71 ? -9.008 -12.133 6.781 1 38.62 71 GLU A C 1
ATOM 581 O O . GLU A 1 71 ? -8.406 -11.375 6.02 1 38.62 71 GLU A O 1
ATOM 586 N N . PRO A 1 72 ? -9.227 -13.383 6.484 1 34.62 72 PRO A N 1
ATOM 587 C CA . PRO A 1 72 ? -9.055 -14.047 5.191 1 34.62 72 PRO A CA 1
ATOM 588 C C . PRO A 1 72 ? -9.711 -13.289 4.043 1 34.62 72 PRO A C 1
ATOM 590 O O . PRO A 1 72 ? -10.898 -12.945 4.125 1 34.62 72 PRO A O 1
ATOM 593 N N . GLU A 1 73 ? -9.078 -12.406 3.457 1 37.25 73 GLU A N 1
ATOM 594 C CA . GLU A 1 73 ? -9.695 -11.922 2.225 1 37.25 73 GLU A CA 1
ATOM 595 C C . GLU A 1 73 ? -9.984 -13.07 1.265 1 37.25 73 GLU A C 1
ATOM 597 O O . GLU A 1 73 ? -9.195 -14.016 1.158 1 37.25 73 GLU A O 1
ATOM 602 N N . VAL A 1 74 ? -11.156 -13.367 0.965 1 30.45 74 VAL A N 1
ATOM 603 C CA . VAL A 1 74 ? -11.656 -14.391 0.059 1 30.45 74 VAL A CA 1
ATOM 604 C C . VAL A 1 74 ? -11.039 -14.211 -1.325 1 30.45 74 VAL A C 1
ATOM 606 O O . VAL A 1 74 ? -11.312 -13.219 -2.006 1 30.45 74 VAL A O 1
ATOM 609 N N . THR A 1 75 ? -9.781 -14.531 -1.406 1 35.22 75 THR A N 1
ATOM 610 C CA . THR A 1 75 ? -9.133 -14.594 -2.713 1 35.22 75 THR A CA 1
ATOM 611 C C . THR A 1 75 ? -9.773 -15.672 -3.586 1 35.22 75 THR A C 1
ATOM 613 O O . THR A 1 75 ? -9.938 -16.812 -3.152 1 35.22 75 THR A O 1
ATOM 616 N N . LEU A 1 76 ? -10.641 -15.305 -4.379 1 30.86 76 LEU A N 1
ATOM 617 C CA . LEU A 1 76 ? -11.094 -16.25 -5.387 1 30.86 76 LEU A CA 1
ATOM 618 C C . LEU A 1 76 ? -9.922 -16.812 -6.188 1 30.86 76 LEU A C 1
ATOM 620 O O . LEU A 1 76 ? -9.273 -16.062 -6.934 1 30.86 76 LEU A O 1
ATOM 624 N N . ALA A 1 77 ? -9.242 -17.766 -5.641 1 33.75 77 ALA A N 1
ATOM 625 C CA . ALA A 1 77 ? -8.203 -18.547 -6.293 1 33.75 77 ALA A CA 1
ATOM 626 C C . ALA A 1 77 ? -8.742 -19.25 -7.539 1 33.75 77 ALA A C 1
ATOM 628 O O . ALA A 1 77 ? -9.539 -20.172 -7.438 1 33.75 77 ALA A O 1
ATOM 629 N N . PHE A 1 78 ? -8.828 -18.5 -8.602 1 33.78 78 PHE A N 1
ATOM 630 C CA . PHE A 1 78 ? -9.102 -19.234 -9.836 1 33.78 78 PHE A CA 1
ATOM 631 C C . PHE A 1 78 ? -7.934 -20.141 -10.195 1 33.78 78 PHE A C 1
ATOM 633 O O . PHE A 1 78 ? -6.773 -19.734 -10.086 1 33.78 78 PHE A O 1
ATOM 640 N N . ARG A 1 79 ? -8.039 -21.359 -10.062 1 34.84 79 ARG A N 1
ATOM 641 C CA . ARG A 1 79 ? -7.133 -22.438 -10.453 1 34.84 79 ARG A CA 1
ATOM 642 C C . ARG A 1 79 ? -6.578 -22.219 -11.859 1 34.84 79 ARG A C 1
ATOM 644 O O . ARG A 1 79 ? -7.34 -22.062 -12.812 1 34.84 79 ARG A O 1
ATOM 651 N N . THR A 1 80 ? -5.348 -21.719 -11.938 1 37.88 80 THR A N 1
ATOM 652 C CA . THR A 1 80 ? -4.605 -21.453 -13.164 1 37.88 80 THR A CA 1
ATOM 653 C C . THR A 1 80 ? -4.211 -22.766 -13.852 1 37.88 80 THR A C 1
ATOM 655 O O . THR A 1 80 ? -3.283 -22.781 -14.664 1 37.88 80 THR A O 1
ATOM 658 N N . ASP A 1 81 ? -4.711 -23.828 -13.664 1 34.81 81 ASP A N 1
ATOM 659 C CA . ASP A 1 81 ? -4.387 -24.953 -14.531 1 34.81 81 ASP A CA 1
ATOM 660 C C . ASP A 1 81 ? -4.816 -24.688 -15.969 1 34.81 81 ASP A C 1
ATOM 662 O O . ASP A 1 81 ? -5.992 -24.406 -16.234 1 34.81 81 ASP A O 1
ATOM 666 N N . GLY A 1 82 ? -3.711 -24.469 -16.906 1 43.38 82 GLY A N 1
ATOM 667 C CA . GLY A 1 82 ? -3.705 -24.438 -18.359 1 43.38 82 GLY A CA 1
ATOM 668 C C . GLY A 1 82 ? -3.738 -23.031 -18.922 1 43.38 82 GLY A C 1
ATOM 669 O O . GLY A 1 82 ? -4.238 -22.812 -20.031 1 43.38 82 GLY A O 1
ATOM 670 N N . LEU A 1 83 ? -3.646 -22.062 -18.016 1 42.84 83 LEU A N 1
ATOM 671 C CA . LEU A 1 83 ? -3.84 -20.719 -18.578 1 42.84 83 LEU A CA 1
ATOM 672 C C . LEU A 1 83 ? -2.584 -20.25 -19.312 1 42.84 83 LEU A C 1
ATOM 674 O O . LEU A 1 83 ? -1.467 -20.484 -18.844 1 42.84 83 LEU A O 1
ATOM 678 N N . THR A 1 84 ? -2.707 -20.062 -20.547 1 46.91 84 THR A N 1
ATOM 679 C CA . THR A 1 84 ? -1.709 -19.438 -21.406 1 46.91 84 THR A CA 1
ATOM 680 C C . THR A 1 84 ? -1.418 -18.016 -20.969 1 46.91 84 THR A C 1
ATOM 682 O O . THR A 1 84 ? -2.129 -17.453 -20.125 1 46.91 84 THR A O 1
ATOM 685 N N . GLU A 1 85 ? -0.255 -17.469 -21.422 1 49.78 85 GLU A N 1
ATOM 686 C CA . GLU A 1 85 ? 0.198 -16.109 -21.109 1 49.78 85 GLU A CA 1
ATOM 687 C C . GLU A 1 85 ? -0.947 -15.109 -21.203 1 49.78 85 GLU A C 1
ATOM 689 O O . GLU A 1 85 ? -1.053 -14.203 -20.375 1 49.78 85 GLU A O 1
ATOM 694 N N . ASP A 1 86 ? -1.702 -15.141 -22.156 1 50.59 86 ASP A N 1
ATOM 695 C CA . ASP A 1 86 ? -2.834 -14.258 -22.406 1 50.59 86 ASP A CA 1
ATOM 696 C C . ASP A 1 86 ? -3.883 -14.383 -21.312 1 50.59 86 ASP A C 1
ATOM 698 O O . ASP A 1 86 ? -4.559 -13.406 -20.969 1 50.59 86 ASP A O 1
ATOM 702 N N . ASP A 1 87 ? -3.91 -15.516 -20.781 1 50.94 87 ASP A N 1
ATOM 703 C CA . ASP A 1 87 ? -4.953 -15.797 -19.797 1 50.94 87 ASP A CA 1
ATOM 704 C C . ASP A 1 87 ? -4.652 -15.117 -18.453 1 50.94 87 ASP A C 1
ATOM 706 O O . ASP A 1 87 ? -5.566 -14.664 -17.766 1 50.94 87 ASP A O 1
ATOM 710 N N . ILE A 1 88 ? -3.453 -14.961 -18.234 1 49.53 88 ILE A N 1
ATOM 711 C CA . ILE A 1 88 ? -3.027 -14.398 -16.969 1 49.53 88 ILE A CA 1
ATOM 712 C C . ILE A 1 88 ? -3.43 -12.93 -16.891 1 49.53 88 ILE A C 1
ATOM 714 O O . ILE A 1 88 ? -3.877 -12.453 -15.836 1 49.53 88 ILE A O 1
ATOM 718 N N . GLU A 1 89 ? -3.289 -12.18 -17.938 1 47.56 89 GLU A N 1
ATOM 719 C CA . GLU A 1 89 ? -3.695 -10.773 -17.938 1 47.56 89 GLU A CA 1
ATOM 720 C C . GLU A 1 89 ? -5.191 -10.633 -17.672 1 47.56 89 GLU A C 1
ATOM 722 O O . GLU A 1 89 ? -5.609 -9.766 -16.906 1 47.56 89 GLU A O 1
ATOM 727 N N . VAL A 1 90 ? -5.965 -11.398 -18.328 1 48.34 90 VAL A N 1
ATOM 728 C CA . VAL A 1 90 ? -7.418 -11.336 -18.203 1 48.34 90 VAL A CA 1
ATOM 729 C C . VAL A 1 90 ? -7.836 -11.703 -16.781 1 48.34 90 VAL A C 1
ATOM 731 O O . VAL A 1 90 ? -8.727 -11.07 -16.203 1 48.34 90 VAL A O 1
ATOM 734 N N . ILE A 1 91 ? -7.113 -12.594 -16.281 1 50.41 91 ILE A N 1
ATOM 735 C CA . ILE A 1 91 ? -7.445 -13.055 -14.93 1 50.41 91 ILE A CA 1
ATOM 736 C C . ILE A 1 91 ? -7.148 -11.945 -13.922 1 50.41 91 ILE A C 1
ATOM 738 O O . ILE A 1 91 ? -7.914 -11.734 -12.977 1 50.41 91 ILE A O 1
ATOM 742 N N . GLY A 1 92 ? -6.09 -11.359 -14.156 1 46.47 92 GLY A N 1
ATOM 743 C CA . GLY A 1 92 ? -5.797 -10.219 -13.305 1 46.47 92 GLY A CA 1
ATOM 744 C C . GLY A 1 92 ? -6.902 -9.188 -13.289 1 46.47 92 GLY A C 1
ATOM 745 O O . GLY A 1 92 ? -7.273 -8.68 -12.227 1 46.47 92 GLY A O 1
ATOM 746 N N . TRP A 1 93 ? -7.406 -8.906 -14.477 1 47.28 93 TRP A N 1
ATOM 747 C CA . TRP A 1 93 ? -8.484 -7.93 -14.578 1 47.28 93 TRP A CA 1
ATOM 748 C C . TRP A 1 93 ? -9.742 -8.43 -13.875 1 47.28 93 TRP A C 1
ATOM 750 O O . TRP A 1 93 ? -10.383 -7.688 -13.133 1 47.28 93 TRP A O 1
ATOM 760 N N . ALA A 1 94 ? -10.023 -9.648 -14.141 1 47.09 94 ALA A N 1
ATOM 761 C CA . ALA A 1 94 ? -11.234 -10.234 -13.578 1 47.09 94 ALA A CA 1
ATOM 762 C C . ALA A 1 94 ? -11.172 -10.266 -12.055 1 47.09 94 ALA A C 1
ATOM 764 O O . ALA A 1 94 ? -12.156 -9.969 -11.383 1 47.09 94 ALA A O 1
ATOM 765 N N . LYS A 1 95 ? -10.125 -10.539 -11.57 1 49.38 95 LYS A N 1
ATOM 766 C CA . LYS A 1 95 ? -9.922 -10.633 -10.125 1 49.38 95 LYS A CA 1
ATOM 767 C C . LYS A 1 95 ? -10.102 -9.273 -9.461 1 49.38 95 LYS A C 1
ATOM 769 O O . LYS A 1 95 ? -10.719 -9.172 -8.398 1 49.38 95 LYS A O 1
ATOM 774 N N . ASN A 1 96 ? -9.562 -8.328 -10.023 1 49.25 96 ASN A N 1
ATOM 775 C CA . ASN A 1 96 ? -9.773 -6.973 -9.523 1 49.25 96 ASN A CA 1
ATOM 776 C C . ASN A 1 96 ? -11.258 -6.629 -9.438 1 49.25 96 ASN A C 1
ATOM 778 O O . ASN A 1 96 ? -11.695 -5.984 -8.484 1 49.25 96 ASN A O 1
ATOM 782 N N . PHE A 1 97 ? -11.953 -7.125 -10.32 1 46 97 PHE A N 1
ATOM 783 C CA . PHE A 1 97 ? -13.391 -6.891 -10.367 1 46 97 PHE A CA 1
ATOM 784 C C . PHE A 1 97 ? -14.086 -7.602 -9.211 1 46 97 PHE A C 1
ATOM 786 O O . PHE A 1 97 ? -14.898 -7 -8.508 1 46 97 PHE A O 1
ATOM 793 N N . VAL A 1 98 ? -13.773 -8.742 -9 1 48.78 98 VAL A N 1
ATOM 794 C CA . VAL A 1 98 ? -14.438 -9.539 -7.973 1 48.78 98 VAL A CA 1
ATOM 795 C C . VAL A 1 98 ? -14.07 -9.016 -6.586 1 48.78 98 VAL A C 1
ATOM 797 O O . VAL A 1 98 ? -14.922 -8.922 -5.703 1 48.78 98 VAL A O 1
ATOM 800 N N . ASN A 1 99 ? -12.898 -8.711 -6.348 1 49.81 99 ASN A N 1
ATOM 801 C CA . ASN A 1 99 ? -12.453 -8.18 -5.062 1 49.81 99 ASN A CA 1
ATOM 802 C C . ASN A 1 99 ? -13.148 -6.855 -4.738 1 49.81 99 ASN A C 1
ATOM 804 O O . ASN A 1 99 ? -13.516 -6.609 -3.59 1 49.81 99 ASN A O 1
ATOM 808 N N . ASN A 1 100 ? -13.258 -6.051 -5.648 1 47.44 100 ASN A N 1
ATOM 809 C CA . ASN A 1 100 ? -14.031 -4.828 -5.453 1 47.44 100 ASN A CA 1
ATOM 810 C C . ASN A 1 100 ? -15.461 -5.133 -5.016 1 47.44 100 ASN A C 1
ATOM 812 O O . ASN A 1 100 ? -16 -4.453 -4.145 1 47.44 100 ASN A O 1
ATOM 816 N N . LEU A 1 101 ? -15.953 -6.098 -5.539 1 46.91 101 LEU A N 1
ATOM 817 C CA . LEU A 1 101 ? -17.312 -6.508 -5.191 1 46.91 101 LEU A CA 1
ATOM 818 C C . LEU A 1 101 ? -17.375 -7 -3.75 1 46.91 101 LEU A C 1
ATOM 820 O O . LEU A 1 101 ? -18.328 -6.695 -3.031 1 46.91 101 LEU A O 1
ATOM 824 N N . TYR A 1 102 ? -16.438 -7.652 -3.318 1 43.5 102 TYR A N 1
ATOM 825 C CA . TYR A 1 102 ? -16.406 -8.211 -1.972 1 43.5 102 TYR A CA 1
ATOM 826 C C . TYR A 1 102 ? -16.297 -7.109 -0.926 1 43.5 102 TYR A C 1
ATOM 828 O O . TYR A 1 102 ? -16.984 -7.141 0.094 1 43.5 102 TYR A O 1
ATOM 836 N N . GLN A 1 103 ? -15.484 -6.211 -1.213 1 48.22 103 GLN A N 1
ATOM 837 C CA . GLN A 1 103 ? -15.367 -5.078 -0.301 1 48.22 103 GLN A CA 1
ATOM 838 C C . GLN A 1 103 ? -16.703 -4.332 -0.178 1 48.22 103 GLN A C 1
ATOM 840 O O . GLN A 1 103 ? -17.078 -3.91 0.915 1 48.22 103 GLN A O 1
ATOM 845 N N . MET A 1 104 ? -17.359 -4.348 -1.269 1 46.97 104 MET A N 1
ATOM 846 C CA . MET A 1 104 ? -18.688 -3.74 -1.275 1 46.97 104 MET A CA 1
ATOM 847 C C . MET A 1 104 ? -19.641 -4.52 -0.386 1 46.97 104 MET A C 1
ATOM 849 O O . MET A 1 104 ? -20.438 -3.928 0.344 1 46.97 104 MET A O 1
ATOM 853 N N . GLU A 1 105 ? -19.594 -5.738 -0.459 1 47.03 105 GLU A N 1
ATOM 854 C CA . GLU A 1 105 ? -20.484 -6.582 0.334 1 47.03 105 GLU A CA 1
ATOM 855 C C . GLU A 1 105 ? -20.219 -6.414 1.827 1 47.03 105 GLU A C 1
ATOM 857 O O . GLU A 1 105 ? -21.141 -6.324 2.627 1 47.03 105 GLU A O 1
ATOM 862 N N . LYS A 1 106 ? -19.062 -6.469 2.199 1 51.16 106 LYS A N 1
ATOM 863 C CA . LYS A 1 106 ? -18.703 -6.336 3.609 1 51.16 106 LYS A CA 1
ATOM 864 C C . LYS A 1 106 ? -19.156 -4.988 4.168 1 51.16 106 LYS A C 1
ATOM 866 O O . LYS A 1 106 ? -19.625 -4.91 5.305 1 51.16 106 LYS A O 1
ATOM 871 N N . LEU A 1 107 ? -19 -4.051 3.424 1 48.03 107 LEU A N 1
ATOM 872 C CA . LEU A 1 107 ? -19.469 -2.725 3.805 1 48.03 107 LEU A CA 1
ATOM 873 C C . LEU A 1 107 ? -20.984 -2.719 3.98 1 48.03 107 LEU A C 1
ATOM 875 O O . LEU A 1 107 ? -21.5 -2.082 4.898 1 48.03 107 LEU A O 1
ATOM 879 N N . LEU A 1 108 ? -21.578 -3.502 3.195 1 50.91 108 LEU A N 1
ATOM 880 C CA . LEU A 1 108 ? -23.031 -3.607 3.256 1 50.91 108 LEU A CA 1
ATOM 881 C C . LEU A 1 108 ? -23.469 -4.434 4.461 1 50.91 108 LEU A C 1
ATOM 883 O O . LEU A 1 108 ? -24.453 -4.109 5.117 1 50.91 108 LEU A O 1
ATOM 887 N N . GLU A 1 109 ? -22.891 -5.555 4.746 1 52.69 109 GLU A N 1
ATOM 888 C CA . GLU A 1 109 ? -23.25 -6.41 5.871 1 52.69 109 GLU A CA 1
ATOM 889 C C . GLU A 1 109 ? -23.078 -5.676 7.199 1 52.69 109 GLU A C 1
ATOM 891 O O . GLU A 1 109 ? -23.875 -5.852 8.117 1 52.69 109 GLU A O 1
ATOM 896 N N . LYS A 1 110 ? -22.094 -5.039 7.344 1 48.56 110 LYS A N 1
ATOM 897 C CA . LYS A 1 110 ? -21.891 -4.27 8.562 1 48.56 110 LYS A CA 1
ATOM 898 C C . LYS A 1 110 ? -22.984 -3.223 8.75 1 48.56 110 LYS A C 1
ATOM 900 O O . LYS A 1 110 ? -23.391 -2.947 9.883 1 48.56 110 LYS A O 1
ATOM 905 N N . ARG A 1 111 ? -23.438 -2.77 7.742 1 47.44 111 ARG A N 1
ATOM 906 C CA . ARG A 1 111 ? -24.578 -1.861 7.836 1 47.44 111 ARG A CA 1
ATOM 907 C C . ARG A 1 111 ? -25.828 -2.6 8.297 1 47.44 111 ARG A C 1
ATOM 909 O O . ARG A 1 111 ? -26.609 -2.07 9.094 1 47.44 111 ARG A O 1
ATOM 916 N N . ASP A 1 112 ? -26 -3.736 7.777 1 51.59 112 ASP A N 1
ATOM 917 C CA . ASP A 1 112 ? -27.203 -4.492 8.148 1 51.59 112 ASP A CA 1
ATOM 918 C C . ASP A 1 112 ? -27.125 -4.941 9.609 1 51.59 112 ASP A C 1
ATOM 920 O O . ASP A 1 112 ? -28.156 -5.047 10.281 1 51.59 112 ASP A O 1
ATOM 924 N N . SER A 1 113 ? -25.984 -5.324 10.117 1 48.25 113 SER A N 1
ATOM 925 C CA . SER A 1 113 ? -25.938 -5.77 11.508 1 48.25 113 SER A CA 1
ATOM 926 C C . SER A 1 113 ? -26.219 -4.621 12.469 1 48.25 113 SER A C 1
ATOM 928 O O . SER A 1 113 ? -26.719 -4.832 13.57 1 48.25 113 SER A O 1
ATOM 930 N N . ARG A 1 114 ? -25.953 -3.43 12.195 1 43.41 114 ARG A N 1
ATOM 931 C CA . ARG A 1 114 ? -26.297 -2.324 13.078 1 43.41 114 ARG A CA 1
ATOM 932 C C . ARG A 1 114 ? -27.797 -2.025 13.016 1 43.41 114 ARG A C 1
ATOM 934 O O . ARG A 1 114 ? -28.359 -1.435 13.938 1 43.41 114 ARG A O 1
ATOM 941 N N . ALA A 1 115 ? -28.516 -2.244 11.953 1 43.53 115 ALA A N 1
ATOM 942 C CA . ALA A 1 115 ? -29.969 -2 11.922 1 43.53 115 ALA A CA 1
ATOM 943 C C . ALA A 1 115 ? -30.719 -3.061 12.719 1 43.53 115 ALA A C 1
ATOM 945 O O . ALA A 1 115 ? -31.797 -2.797 13.25 1 43.53 115 ALA A O 1
ATOM 946 N N . ASN A 1 116 ? -30.156 -4.137 12.945 1 39.75 116 ASN A N 1
ATOM 947 C CA . ASN A 1 116 ? -30.906 -5.176 13.656 1 39.75 116 ASN A CA 1
ATOM 948 C C . ASN A 1 116 ? -30.5 -5.246 15.125 1 39.75 116 ASN A C 1
ATOM 950 O O . ASN A 1 116 ? -31.047 -6.051 15.883 1 39.75 116 ASN A O 1
ATOM 954 N N . ALA A 1 117 ? -29.641 -4.5 15.523 1 38.88 117 ALA A N 1
ATOM 955 C CA . ALA A 1 117 ? -29.469 -4.445 16.969 1 38.88 117 ALA A CA 1
ATOM 956 C C . ALA A 1 117 ? -30.203 -3.24 17.562 1 38.88 117 ALA A C 1
ATOM 958 O O . ALA A 1 117 ? -30.234 -2.168 16.953 1 38.88 117 ALA A O 1
ATOM 959 N N . MET B 1 1 ? 4.457 10.727 -14.758 1 67.5 1 MET B N 1
ATOM 960 C CA . MET B 1 1 ? 4.812 10.961 -13.367 1 67.5 1 MET B CA 1
ATOM 961 C C . MET B 1 1 ? 4.988 9.648 -12.609 1 67.5 1 MET B C 1
ATOM 963 O O . MET B 1 1 ? 4.215 8.711 -12.812 1 67.5 1 MET B O 1
ATOM 967 N N . SER B 1 2 ? 6.133 9.672 -11.852 1 87.56 2 SER B N 1
ATOM 968 C CA . SER B 1 2 ? 6.367 8.422 -11.141 1 87.56 2 SER B CA 1
ATOM 969 C C . SER B 1 2 ? 5.32 8.195 -10.055 1 87.56 2 SER B C 1
ATOM 971 O O . SER B 1 2 ? 4.727 9.156 -9.555 1 87.56 2 SER B O 1
ATOM 973 N N . VAL B 1 3 ? 4.922 7.066 -9.82 1 91.25 3 VAL B N 1
ATOM 974 C CA . VAL B 1 3 ? 3.973 6.723 -8.773 1 91.25 3 VAL B CA 1
ATOM 975 C C . VAL B 1 3 ? 4.375 7.402 -7.465 1 91.25 3 VAL B C 1
ATOM 977 O O . VAL B 1 3 ? 3.52 7.855 -6.703 1 91.25 3 VAL B O 1
ATOM 980 N N . TYR B 1 4 ? 5.633 7.598 -7.336 1 95.75 4 TYR B N 1
ATOM 981 C CA . TYR B 1 4 ? 6.121 8.148 -6.074 1 95.75 4 TYR B CA 1
ATOM 982 C C . TYR B 1 4 ? 5.93 9.664 -6.031 1 95.75 4 TYR B C 1
ATOM 984 O O . TYR B 1 4 ? 5.688 10.234 -4.965 1 95.75 4 TYR B O 1
ATOM 992 N N . LYS B 1 5 ? 6.027 10.258 -7.188 1 95.56 5 LYS B N 1
ATOM 993 C CA . LYS B 1 5 ? 5.727 11.688 -7.242 1 95.56 5 LYS B CA 1
ATOM 994 C C . LYS B 1 5 ? 4.266 11.953 -6.898 1 95.56 5 LYS B C 1
ATOM 996 O O . LYS B 1 5 ? 3.961 12.875 -6.133 1 95.56 5 LYS B O 1
ATOM 1001 N N . ALA B 1 6 ? 3.402 11.141 -7.477 1 95.38 6 ALA B N 1
ATOM 1002 C CA . ALA B 1 6 ? 1.977 11.266 -7.191 1 95.38 6 ALA B CA 1
ATOM 1003 C C . ALA B 1 6 ? 1.685 11.016 -5.715 1 95.38 6 ALA B C 1
ATOM 1005 O O . ALA B 1 6 ? 0.901 11.734 -5.098 1 95.38 6 ALA B O 1
ATOM 1006 N N . ILE B 1 7 ? 2.334 10.016 -5.117 1 96.81 7 ILE B N 1
ATOM 1007 C CA . ILE B 1 7 ? 2.18 9.703 -3.701 1 96.81 7 ILE B CA 1
ATOM 1008 C C . ILE B 1 7 ? 2.633 10.891 -2.859 1 96.81 7 ILE B C 1
ATOM 1010 O O . ILE B 1 7 ? 1.937 11.305 -1.928 1 96.81 7 ILE B O 1
ATOM 1014 N N . GLY B 1 8 ? 3.787 11.359 -3.229 1 97.94 8 GLY B N 1
ATOM 1015 C CA . GLY B 1 8 ? 4.316 12.5 -2.5 1 97.94 8 GLY B CA 1
ATOM 1016 C C . GLY B 1 8 ? 3.396 13.711 -2.527 1 97.94 8 GLY B C 1
ATOM 1017 O O . GLY B 1 8 ? 3.193 14.367 -1.504 1 97.94 8 GLY B O 1
ATOM 1018 N N . GLU B 1 9 ? 2.828 14.016 -3.676 1 96.75 9 GLU B N 1
ATOM 1019 C CA . GLU B 1 9 ? 1.904 15.141 -3.824 1 96.75 9 GLU B CA 1
ATOM 1020 C C . GLU B 1 9 ? 0.673 14.961 -2.939 1 96.75 9 GLU B C 1
ATOM 1022 O O . GLU B 1 9 ? 0.212 15.914 -2.309 1 96.75 9 GLU B O 1
ATOM 1027 N N . LYS B 1 10 ? 0.188 13.75 -2.867 1 96.12 10 LYS B N 1
ATOM 1028 C CA . LYS B 1 10 ? -0.958 13.461 -2.012 1 96.12 10 LYS B CA 1
ATOM 1029 C C . LYS B 1 10 ? -0.596 13.617 -0.537 1 96.12 10 LYS B C 1
ATOM 1031 O O . LYS B 1 10 ? -1.398 14.117 0.254 1 96.12 10 LYS B O 1
ATOM 1036 N N . LEU B 1 11 ? 0.606 13.156 -0.202 1 97.69 11 LEU B N 1
ATOM 1037 C CA . LEU B 1 11 ? 1.069 13.312 1.172 1 97.69 11 LEU B CA 1
ATOM 1038 C C . LEU B 1 11 ? 1.097 14.781 1.57 1 97.69 11 LEU B C 1
ATOM 1040 O O . LEU B 1 11 ? 0.628 15.148 2.652 1 97.69 11 LEU B O 1
ATOM 1044 N N . LYS B 1 12 ? 1.619 15.578 0.69 1 98.31 12 LYS B N 1
ATOM 1045 C CA . LYS B 1 12 ? 1.687 17.016 0.945 1 98.31 12 LYS B CA 1
ATOM 1046 C C . LYS B 1 12 ? 0.291 17.609 1.082 1 98.31 12 LYS B C 1
ATOM 1048 O O . LYS B 1 12 ? 0.019 18.359 2.027 1 98.31 12 LYS B O 1
ATOM 1053 N N . GLU B 1 13 ? -0.531 17.312 0.144 1 96.25 13 GLU B N 1
ATOM 1054 C CA . GLU B 1 13 ? -1.902 17.812 0.148 1 96.25 13 GLU B CA 1
ATOM 1055 C C . GLU B 1 13 ? -2.613 17.453 1.451 1 96.25 13 GLU B C 1
ATOM 1057 O O . GLU B 1 13 ? -3.248 18.312 2.07 1 96.25 13 GLU B O 1
ATOM 1062 N N . VAL B 1 14 ? -2.541 16.203 1.871 1 92.44 14 VAL B N 1
ATOM 1063 C CA . VAL B 1 14 ? -3.207 15.727 3.078 1 92.44 14 VAL B CA 1
ATOM 1064 C C . VAL B 1 14 ? -2.609 16.406 4.305 1 92.44 14 VAL B C 1
ATOM 1066 O O . VAL B 1 14 ? -3.338 16.812 5.219 1 92.44 14 VAL B O 1
ATOM 1069 N N . ARG B 1 15 ? -1.231 16.469 4.328 1 96.12 15 ARG B N 1
ATOM 1070 C CA . ARG B 1 15 ? -0.59 17.156 5.445 1 96.12 15 ARG B CA 1
ATOM 1071 C C . ARG B 1 15 ? -1.125 18.562 5.602 1 96.12 15 ARG B C 1
ATOM 1073 O O . ARG B 1 15 ? -1.512 18.984 6.699 1 96.12 15 ARG B O 1
ATOM 1080 N N . GLU B 1 16 ? -1.188 19.266 4.488 1 94.94 16 GLU B N 1
ATOM 1081 C CA . GLU B 1 16 ? -1.618 20.656 4.488 1 94.94 16 GLU B CA 1
ATOM 1082 C C . GLU B 1 16 ? -3.104 20.781 4.816 1 94.94 16 GLU B C 1
ATOM 1084 O O . GLU B 1 16 ? -3.512 21.688 5.555 1 94.94 16 GLU B O 1
ATOM 1089 N N . LYS B 1 17 ? -3.883 19.906 4.219 1 88 17 LYS B N 1
ATOM 1090 C CA . LYS B 1 17 ? -5.316 19.891 4.504 1 88 17 LYS B CA 1
ATOM 1091 C C . LYS B 1 17 ? -5.578 19.734 5.996 1 88 17 LYS B C 1
ATOM 1093 O O . LYS B 1 17 ? -6.543 20.281 6.527 1 88 17 LYS B O 1
ATOM 1098 N N . ASN B 1 18 ? -4.703 19 6.66 1 86.06 18 ASN B N 1
ATOM 1099 C CA . ASN B 1 18 ? -4.848 18.75 8.094 1 86.06 18 ASN B CA 1
ATOM 1100 C C . ASN B 1 18 ? -4.188 19.859 8.914 1 86.06 18 ASN B C 1
ATOM 1102 O O . ASN B 1 18 ? -4.188 19.797 10.148 1 86.06 18 ASN B O 1
ATOM 1106 N N . GLY B 1 19 ? -3.506 20.797 8.234 1 88.12 19 GLY B N 1
ATOM 1107 C CA . GLY B 1 19 ? -2.939 21.969 8.883 1 88.12 19 GLY B CA 1
ATOM 1108 C C . GLY B 1 19 ? -1.599 21.703 9.539 1 88.12 19 GLY B C 1
ATOM 1109 O O . GLY B 1 19 ? -1.159 22.469 10.406 1 88.12 19 GLY B O 1
ATOM 1110 N N . TYR B 1 20 ? -0.981 20.656 9.281 1 90.94 20 TYR B N 1
ATOM 1111 C CA . TYR B 1 20 ? 0.296 20.312 9.898 1 90.94 20 TYR B CA 1
ATOM 1112 C C . TYR B 1 20 ? 1.456 20.922 9.125 1 90.94 20 TYR B C 1
ATOM 1114 O O . TYR B 1 20 ? 1.442 20.938 7.887 1 90.94 20 TYR B O 1
ATOM 1122 N N . THR B 1 21 ? 2.379 21.391 9.898 1 95.94 21 THR B N 1
ATOM 1123 C CA . THR B 1 21 ? 3.682 21.672 9.312 1 95.94 21 THR B CA 1
ATOM 1124 C C . THR B 1 21 ? 4.535 20.406 9.242 1 95.94 21 THR B C 1
ATOM 1126 O O . THR B 1 21 ? 4.211 19.406 9.867 1 95.94 21 THR B O 1
ATOM 1129 N N . GLN B 1 22 ? 5.562 20.453 8.43 1 97.69 22 GLN B N 1
ATOM 1130 C CA . GLN B 1 22 ? 6.461 19.312 8.375 1 97.69 22 GLN B CA 1
ATOM 1131 C C . GLN B 1 22 ? 7.113 19.062 9.727 1 97.69 22 GLN B C 1
ATOM 1133 O O . GLN B 1 22 ? 7.34 17.906 10.109 1 97.69 22 GLN B O 1
ATOM 1138 N N . ALA B 1 23 ? 7.398 20.125 10.461 1 96.31 23 ALA B N 1
ATOM 1139 C CA . ALA B 1 23 ? 7.992 20.016 11.797 1 96.31 23 ALA B CA 1
ATOM 1140 C C . ALA B 1 23 ? 7.047 19.312 12.766 1 96.31 23 ALA B C 1
ATOM 1142 O O . ALA B 1 23 ? 7.477 18.484 13.57 1 96.31 23 ALA B O 1
ATOM 1143 N N . GLU B 1 24 ? 5.805 19.641 12.688 1 91.19 24 GLU B N 1
ATOM 1144 C CA . GLU B 1 24 ? 4.805 19.016 13.547 1 91.19 24 GLU B CA 1
ATOM 1145 C C . GLU B 1 24 ? 4.656 17.531 13.227 1 91.19 24 GLU B C 1
ATOM 1147 O O . GLU B 1 24 ? 4.477 16.703 14.133 1 91.19 24 GLU B O 1
ATOM 1152 N N . VAL B 1 25 ? 4.691 17.172 11.977 1 95.62 25 VAL B N 1
ATOM 1153 C CA . VAL B 1 25 ? 4.617 15.773 11.578 1 95.62 25 VAL B CA 1
ATOM 1154 C C . VAL B 1 25 ? 5.828 15.016 12.109 1 95.62 25 VAL B C 1
ATOM 1156 O O . VAL B 1 25 ? 5.695 13.906 12.625 1 95.62 25 VAL B O 1
ATOM 1159 N N . GLU B 1 26 ? 6.992 15.633 11.977 1 96.5 26 GLU B N 1
ATOM 1160 C CA . GLU B 1 26 ? 8.211 15.016 12.508 1 96.5 26 GLU B CA 1
ATOM 1161 C C . GLU B 1 26 ? 8.07 14.719 14 1 96.5 26 GLU B C 1
ATOM 1163 O O . GLU B 1 26 ? 8.414 13.617 14.445 1 96.5 26 GLU B O 1
ATOM 1168 N N . LYS B 1 27 ? 7.57 15.625 14.711 1 90.19 27 LYS B N 1
ATOM 1169 C CA . LYS B 1 27 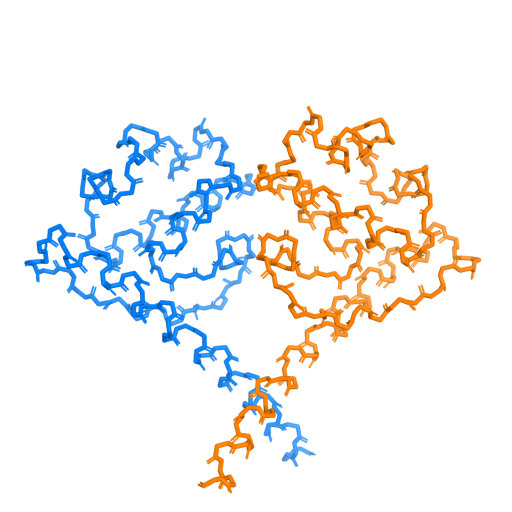? 7.398 15.461 16.156 1 90.19 27 LYS B CA 1
ATOM 1170 C C . LYS B 1 27 ? 6.441 14.312 16.469 1 90.19 27 LYS B C 1
ATOM 1172 O O . LYS B 1 27 ? 6.68 13.539 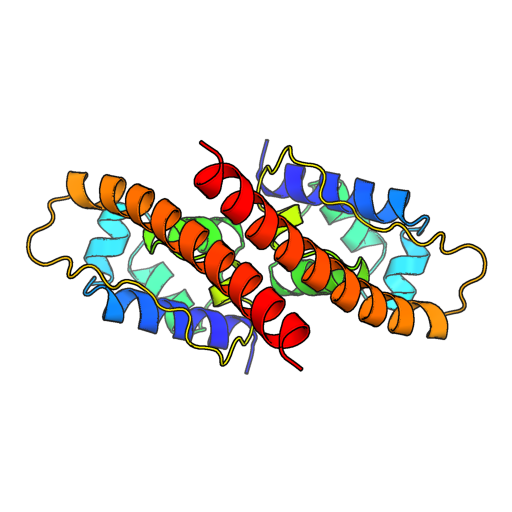17.391 1 90.19 27 LYS B O 1
ATOM 1177 N N . ALA B 1 28 ? 5.445 14.18 15.656 1 89.38 28 ALA B N 1
ATOM 1178 C CA . ALA B 1 28 ? 4.379 13.219 15.93 1 89.38 28 ALA B CA 1
ATOM 1179 C C . ALA B 1 28 ? 4.773 11.82 15.469 1 89.38 28 ALA B C 1
ATOM 1181 O O . ALA B 1 28 ? 4.363 10.82 16.062 1 89.38 28 ALA B O 1
ATOM 1182 N N . THR B 1 29 ? 5.527 11.703 14.383 1 93.25 29 THR B N 1
ATOM 1183 C CA . THR B 1 29 ? 5.707 10.406 13.734 1 93.25 29 THR B CA 1
ATOM 1184 C C . THR B 1 29 ? 7.152 9.938 13.859 1 93.25 29 THR B C 1
ATOM 1186 O O . THR B 1 29 ? 7.449 8.758 13.641 1 93.25 29 THR B O 1
ATOM 1189 N N . GLY B 1 30 ? 8.055 10.914 14.109 1 95.88 30 GLY B N 1
ATOM 1190 C CA . GLY B 1 30 ? 9.477 10.594 14.164 1 95.88 30 GLY B CA 1
ATOM 1191 C C . GLY B 1 30 ? 10.148 10.641 12.797 1 95.88 30 GLY B C 1
ATOM 1192 O O . GLY B 1 30 ? 11.359 10.461 12.695 1 95.88 30 GLY B O 1
ATOM 1193 N N . ILE B 1 31 ? 9.391 10.844 11.727 1 97 31 ILE B N 1
ATOM 1194 C CA . ILE B 1 31 ? 9.953 11.008 10.391 1 97 31 ILE B CA 1
ATOM 1195 C C . ILE B 1 31 ? 10.555 12.406 10.258 1 97 31 ILE B C 1
ATOM 1197 O O . ILE B 1 31 ? 9.859 13.406 10.445 1 97 31 ILE B O 1
ATOM 1201 N N . LYS B 1 32 ? 11.758 12.445 9.938 1 98.5 32 LYS B N 1
ATOM 1202 C CA . LYS B 1 32 ? 12.469 13.727 9.883 1 98.5 32 LYS B CA 1
ATOM 1203 C C . LYS B 1 32 ? 11.852 14.648 8.828 1 98.5 32 LYS B C 1
ATOM 1205 O O . LYS B 1 32 ? 11.523 14.211 7.727 1 98.5 32 LYS B O 1
ATOM 1210 N N . ARG B 1 33 ? 11.789 15.945 9.211 1 98.06 33 ARG B N 1
ATOM 1211 C CA . ARG B 1 33 ? 11.188 16.953 8.336 1 98.06 33 ARG B CA 1
ATOM 1212 C C . ARG B 1 33 ? 11.875 16.969 6.973 1 98.06 33 ARG B C 1
ATOM 1214 O O . ARG B 1 33 ? 11.219 17.125 5.941 1 98.06 33 ARG B O 1
ATOM 1221 N N . GLU B 1 34 ? 13.172 16.781 6.945 1 98.31 34 GLU B N 1
ATOM 1222 C CA . GLU B 1 34 ? 13.914 16.75 5.691 1 98.31 34 GLU B CA 1
ATOM 1223 C C . GLU B 1 34 ? 13.484 15.578 4.82 1 98.31 34 GLU B C 1
ATOM 1225 O O . GLU B 1 34 ? 13.297 15.734 3.611 1 98.31 34 GLU B O 1
ATOM 1230 N N . MET B 1 35 ? 13.336 14.414 5.391 1 98.5 35 MET B N 1
ATOM 1231 C CA . MET B 1 35 ? 12.914 13.219 4.664 1 98.5 35 MET B CA 1
ATOM 1232 C C . MET B 1 35 ? 11.5 13.383 4.133 1 98.5 35 MET B C 1
ATOM 1234 O O . MET B 1 35 ? 11.211 13.008 2.992 1 98.5 35 MET B O 1
ATOM 1238 N N . LEU B 1 36 ? 10.656 13.914 5 1 98.69 36 LEU B N 1
ATOM 1239 C CA . LEU B 1 36 ? 9.281 14.156 4.582 1 98.69 36 LEU B CA 1
ATOM 1240 C C . LEU B 1 36 ? 9.234 15.078 3.367 1 98.69 36 LEU B C 1
ATOM 1242 O O . LEU B 1 36 ? 8.492 14.828 2.42 1 98.69 36 LEU B O 1
ATOM 1246 N N . SER B 1 37 ? 10.023 16.125 3.416 1 98.69 37 SER B N 1
ATOM 1247 C CA . SER B 1 37 ? 10.109 17.047 2.291 1 98.69 37 SER B CA 1
ATOM 1248 C C . SER B 1 37 ? 10.547 16.344 1.018 1 98.69 37 SER B C 1
ATOM 1250 O O . SER B 1 37 ? 9.977 16.562 -0.054 1 98.69 37 SER B O 1
ATOM 1252 N N . TYR B 1 38 ? 11.57 15.469 1.17 1 98.5 38 TYR B N 1
ATOM 1253 C CA . TYR B 1 38 ? 12.047 14.711 0.02 1 98.5 38 TYR B CA 1
ATOM 1254 C C . TYR B 1 38 ? 10.938 13.836 -0.557 1 98.5 38 TYR B C 1
ATOM 1256 O O . TYR B 1 38 ? 10.773 13.758 -1.777 1 98.5 38 TYR B O 1
ATOM 1264 N N . TYR B 1 39 ? 10.125 13.172 0.259 1 98.31 39 TYR B N 1
ATOM 1265 C CA . TYR B 1 39 ? 9.023 12.328 -0.197 1 98.31 39 TYR B CA 1
ATOM 1266 C C . TYR B 1 39 ? 7.945 13.164 -0.878 1 98.31 39 TYR B C 1
ATOM 1268 O O . TYR B 1 39 ? 7.492 12.828 -1.976 1 98.31 39 TYR B O 1
ATOM 1276 N N . GLU B 1 40 ? 7.59 14.297 -0.23 1 98.25 40 GLU B N 1
ATOM 1277 C CA . GLU B 1 40 ? 6.477 15.117 -0.702 1 98.25 40 GLU B CA 1
ATOM 1278 C C . GLU B 1 40 ? 6.797 15.758 -2.049 1 98.25 40 GLU B C 1
ATOM 1280 O O . GLU B 1 40 ? 5.898 16.031 -2.846 1 98.25 40 GLU B O 1
ATOM 1285 N N . ASN B 1 41 ? 8.133 15.945 -2.309 1 97.25 41 ASN B N 1
ATOM 1286 C CA . ASN B 1 41 ? 8.547 16.594 -3.545 1 97.25 41 ASN B CA 1
ATOM 1287 C C . ASN B 1 41 ? 9.039 15.586 -4.578 1 97.25 41 ASN B C 1
ATOM 1289 O O . ASN B 1 41 ? 9.547 15.969 -5.633 1 97.25 41 ASN B O 1
ATOM 1293 N N . GLY B 1 42 ? 8.922 14.336 -4.293 1 96.06 42 GLY B N 1
ATOM 1294 C CA . GLY B 1 42 ? 9.258 13.289 -5.242 1 96.06 42 GLY B CA 1
ATOM 1295 C C . GLY B 1 42 ? 10.758 13.109 -5.43 1 96.06 42 GLY B C 1
ATOM 1296 O O . GLY B 1 42 ? 11.195 12.531 -6.422 1 96.06 42 GLY B O 1
ATOM 1297 N N . ARG B 1 43 ? 11.57 13.578 -4.523 1 96.69 43 ARG B N 1
ATOM 1298 C CA . ARG B 1 43 ? 13.023 13.484 -4.621 1 96.69 43 ARG B CA 1
ATOM 1299 C C . ARG B 1 43 ? 13.523 12.141 -4.117 1 96.69 43 ARG B C 1
ATOM 1301 O O . ARG B 1 43 ? 14.633 11.711 -4.457 1 96.69 43 ARG B O 1
ATOM 1308 N N . ARG B 1 44 ? 12.789 11.492 -3.275 1 97.12 44 ARG B N 1
ATOM 1309 C CA . ARG B 1 44 ? 13.062 10.148 -2.771 1 97.12 44 ARG B CA 1
ATOM 1310 C C . ARG B 1 44 ? 11.812 9.273 -2.834 1 97.12 44 ARG B C 1
ATOM 1312 O O . ARG B 1 44 ? 10.703 9.75 -2.564 1 97.12 44 ARG B O 1
ATOM 1319 N N . GLU B 1 45 ? 12.023 8.062 -3.199 1 97.44 45 GLU B N 1
ATOM 1320 C CA . GLU B 1 45 ? 10.914 7.113 -3.139 1 97.44 45 GLU B CA 1
ATOM 1321 C C . GLU B 1 45 ? 10.586 6.746 -1.696 1 97.44 45 GLU B C 1
ATOM 1323 O O . GLU B 1 45 ? 11.469 6.34 -0.935 1 97.44 45 GLU B O 1
ATOM 1328 N N . ILE B 1 46 ? 9.375 6.914 -1.343 1 97.81 46 ILE B N 1
ATOM 1329 C CA . ILE B 1 46 ? 8.93 6.535 -0.006 1 97.81 46 ILE B CA 1
ATOM 1330 C C . ILE B 1 46 ? 8.758 5.02 0.071 1 97.81 46 ILE B C 1
ATOM 1332 O O . ILE B 1 46 ? 8.312 4.391 -0.893 1 97.81 46 ILE B O 1
ATOM 1336 N N . ASP B 1 47 ? 9.086 4.438 1.204 1 96.81 47 ASP B N 1
ATOM 1337 C CA . ASP B 1 47 ? 8.914 2.998 1.366 1 96.81 47 ASP B CA 1
ATOM 1338 C C . ASP B 1 47 ? 7.578 2.674 2.025 1 96.81 47 ASP B C 1
ATOM 1340 O O . ASP B 1 47 ? 6.875 3.572 2.494 1 96.81 47 ASP B O 1
ATOM 1344 N N . ILE B 1 48 ? 7.207 1.457 2.08 1 96.69 48 ILE B N 1
ATOM 1345 C CA . ILE B 1 48 ? 5.895 0.989 2.51 1 96.69 48 ILE B CA 1
ATOM 1346 C C . ILE B 1 48 ? 5.691 1.303 3.99 1 96.69 48 ILE B C 1
ATOM 1348 O O . ILE B 1 48 ? 4.641 1.812 4.387 1 96.69 48 ILE B O 1
ATOM 1352 N N . ALA B 1 49 ? 6.676 1.025 4.82 1 95.44 49 ALA B N 1
ATOM 1353 C CA . ALA B 1 49 ? 6.559 1.233 6.262 1 95.44 49 ALA B CA 1
ATOM 1354 C C . ALA B 1 49 ? 6.324 2.705 6.586 1 95.44 49 ALA B C 1
ATOM 1356 O O . ALA B 1 49 ? 5.457 3.039 7.398 1 95.44 49 ALA B O 1
ATOM 1357 N N . THR B 1 50 ? 7.07 3.572 5.934 1 97.44 50 THR B N 1
ATOM 1358 C CA . THR B 1 50 ? 6.941 5.008 6.164 1 97.44 50 THR B CA 1
ATOM 1359 C C . THR B 1 50 ? 5.586 5.512 5.668 1 97.44 50 THR B C 1
ATOM 1361 O O . THR B 1 50 ? 4.926 6.301 6.352 1 97.44 50 THR B O 1
ATOM 1364 N N . LEU B 1 51 ? 5.199 5.012 4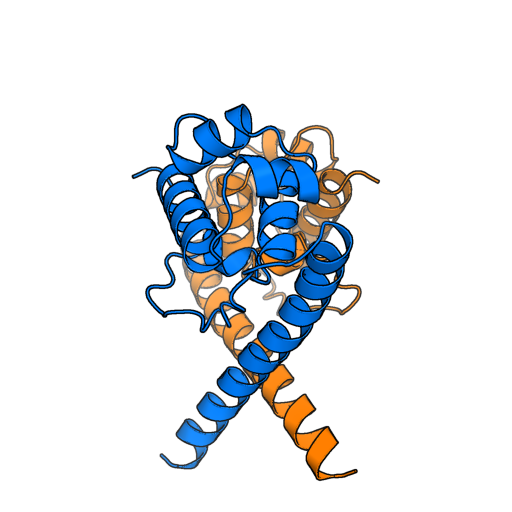.492 1 97.56 51 LEU B N 1
ATOM 1365 C CA . LEU B 1 51 ? 3.91 5.434 3.959 1 97.56 51 LEU B CA 1
ATOM 1366 C C . LEU B 1 51 ? 2.773 4.992 4.875 1 97.56 51 LEU B C 1
ATOM 1368 O O . LEU B 1 51 ? 1.828 5.75 5.109 1 97.56 51 LEU B O 1
ATOM 1372 N N . GLU B 1 52 ? 2.832 3.824 5.363 1 93.38 52 GLU B N 1
ATOM 1373 C CA . GLU B 1 52 ? 1.801 3.326 6.27 1 93.38 52 GLU B CA 1
ATOM 1374 C C . GLU B 1 52 ? 1.748 4.152 7.551 1 93.38 52 GLU B C 1
ATOM 1376 O O . GLU B 1 52 ? 0.666 4.449 8.062 1 93.38 52 GLU B O 1
ATOM 1381 N N . LYS B 1 53 ? 2.881 4.465 8.055 1 94.19 53 LYS B N 1
ATOM 1382 C CA . LYS B 1 53 ? 2.955 5.285 9.258 1 94.19 53 LYS B CA 1
ATOM 1383 C C . LYS B 1 53 ? 2.307 6.648 9.039 1 94.19 53 LYS B C 1
ATOM 1385 O O . LYS B 1 53 ? 1.504 7.102 9.859 1 94.19 53 LYS B O 1
ATOM 1390 N N . LEU B 1 54 ? 2.604 7.238 7.902 1 96.31 54 LEU B N 1
ATOM 1391 C CA . LEU B 1 54 ? 2.037 8.547 7.586 1 96.31 54 LEU B CA 1
ATOM 1392 C C . LEU B 1 54 ? 0.539 8.438 7.324 1 96.31 54 LEU B C 1
ATOM 1394 O O . LEU B 1 54 ? -0.235 9.289 7.77 1 96.31 54 LEU B O 1
ATOM 1398 N N . ALA B 1 55 ? 0.185 7.477 6.551 1 91.5 55 ALA B N 1
ATOM 1399 C CA . ALA B 1 55 ? -1.232 7.258 6.27 1 91.5 55 ALA B CA 1
ATOM 1400 C C . ALA B 1 55 ? -2.031 7.117 7.562 1 91.5 55 ALA B C 1
ATOM 1402 O O . ALA B 1 55 ? -3.076 7.754 7.727 1 91.5 55 ALA B O 1
ATOM 1403 N N . SER B 1 56 ? -1.501 6.32 8.484 1 83.06 56 SER B N 1
ATOM 1404 C CA . SER B 1 56 ? -2.146 6.109 9.773 1 83.06 56 SER B CA 1
ATOM 1405 C C . SER B 1 56 ? -2.223 7.406 10.57 1 83.06 56 SER B C 1
ATOM 1407 O O . SER B 1 56 ? -3.27 7.73 11.141 1 83.06 56 SER B O 1
ATOM 1409 N N . PHE B 1 57 ? -1.137 8.078 10.547 1 88.19 57 PHE B N 1
ATOM 1410 C CA . PHE B 1 57 ? -1.084 9.344 11.266 1 88.19 57 PHE B CA 1
ATOM 1411 C C . PHE B 1 57 ? -2.133 10.312 10.742 1 88.19 57 PHE B C 1
ATOM 1413 O O . PHE B 1 57 ? -2.816 10.977 11.516 1 88.19 57 PHE B O 1
ATOM 1420 N N . TYR B 1 58 ? -2.291 10.336 9.344 1 88.69 58 TYR B N 1
ATOM 1421 C CA . TYR B 1 58 ? -3.205 11.281 8.711 1 88.69 58 TYR B CA 1
ATOM 1422 C C . TYR B 1 58 ? -4.633 10.75 8.727 1 88.69 58 TYR B C 1
ATOM 1424 O O . TYR B 1 58 ? -5.57 11.461 8.352 1 88.69 58 TYR B O 1
ATOM 1432 N N . GLY B 1 59 ? -4.855 9.539 9.078 1 82.06 59 GLY B N 1
ATOM 1433 C CA . GLY B 1 59 ? -6.18 8.945 9.133 1 82.06 59 GLY B CA 1
ATOM 1434 C C . GLY B 1 59 ? -6.684 8.484 7.781 1 82.06 59 GLY B C 1
ATOM 1435 O O . GLY B 1 59 ? -7.887 8.516 7.516 1 82.06 59 GLY B O 1
ATOM 1436 N N . TYR B 1 60 ? -5.812 8.156 6.934 1 84.31 60 TYR B N 1
ATOM 1437 C CA . TYR B 1 60 ? -6.137 7.672 5.598 1 84.31 60 TYR B CA 1
ATOM 1438 C C . TYR B 1 60 ? -5.691 6.227 5.414 1 84.31 60 TYR B C 1
ATOM 1440 O O . TYR B 1 60 ? -4.809 5.75 6.133 1 84.31 60 TYR B O 1
ATOM 1448 N N . SER B 1 61 ? -6.359 5.566 4.473 1 82.56 61 SER B N 1
ATOM 1449 C CA . SER B 1 61 ? -5.855 4.266 4.039 1 82.56 61 SER B CA 1
ATOM 1450 C C . SER B 1 61 ? -4.609 4.422 3.17 1 82.56 61 SER B C 1
ATOM 1452 O O . SER B 1 61 ? -4.48 5.402 2.432 1 82.56 61 SER B O 1
ATOM 1454 N N . ILE B 1 62 ? -3.725 3.529 3.285 1 90.81 62 ILE B N 1
ATOM 1455 C CA . ILE B 1 62 ? -2.531 3.561 2.447 1 90.81 62 ILE B CA 1
ATOM 1456 C C . ILE B 1 62 ? -2.934 3.529 0.975 1 90.81 62 ILE B C 1
ATOM 1458 O O . ILE B 1 62 ? -2.264 4.125 0.129 1 90.81 62 ILE B O 1
ATOM 1462 N N . GLU B 1 63 ? -4.051 2.943 0.672 1 87 63 GLU B N 1
ATOM 1463 C CA . GLU B 1 63 ? -4.562 2.836 -0.692 1 87 63 GLU B CA 1
ATOM 1464 C C . GLU B 1 63 ? -4.867 4.211 -1.275 1 87 63 GLU B C 1
ATOM 1466 O O . GLU B 1 63 ? -4.699 4.434 -2.477 1 87 63 GLU B O 1
ATOM 1471 N N . TYR B 1 64 ? -5.371 5.066 -0.429 1 84.88 64 TYR B N 1
ATOM 1472 C CA . TYR B 1 64 ? -5.672 6.422 -0.873 1 84.88 64 TYR B CA 1
ATOM 1473 C C . TYR B 1 64 ? -4.461 7.055 -1.546 1 84.88 64 TYR B C 1
ATOM 1475 O O . TYR B 1 64 ? -4.598 7.766 -2.547 1 84.88 64 TYR B O 1
ATOM 1483 N N . PHE B 1 65 ? -3.307 6.77 -1.026 1 95.12 65 PHE B N 1
ATOM 1484 C CA . PHE B 1 65 ? -2.09 7.414 -1.509 1 95.12 65 PHE B CA 1
ATOM 1485 C C . PHE B 1 65 ? -1.551 6.703 -2.742 1 95.12 65 PHE B C 1
ATOM 1487 O O . PHE B 1 65 ? -0.883 7.316 -3.578 1 95.12 65 PHE B O 1
ATOM 1494 N N . ILE B 1 66 ? -1.854 5.441 -2.822 1 93.38 66 ILE B N 1
ATOM 1495 C CA . ILE B 1 66 ? -1.26 4.637 -3.885 1 93.38 66 ILE B CA 1
ATOM 1496 C C . ILE B 1 66 ? -2.154 4.68 -5.121 1 93.38 66 ILE B C 1
ATOM 1498 O O . ILE B 1 66 ? -1.662 4.75 -6.25 1 93.38 66 ILE B O 1
ATOM 1502 N N . LYS B 1 67 ? -3.488 4.535 -4.902 1 79.62 67 LYS B N 1
ATOM 1503 C CA . LYS B 1 67 ? -4.402 4.469 -6.039 1 79.62 67 LYS B CA 1
ATOM 1504 C C . LYS B 1 67 ? -4.715 5.863 -6.574 1 79.62 67 LYS B C 1
ATOM 1506 O O . LYS B 1 67 ? -4.816 6.82 -5.809 1 79.62 67 LYS B O 1
ATOM 1511 N N . ASN B 1 68 ? -4.586 6.047 -7.781 1 62.06 68 ASN B N 1
ATOM 1512 C CA . ASN B 1 68 ? -4.957 7.293 -8.445 1 62.06 68 ASN B CA 1
ATOM 1513 C C . ASN B 1 68 ? -6.445 7.594 -8.289 1 62.06 68 ASN B C 1
ATOM 1515 O O . ASN B 1 68 ? -7.281 6.941 -8.914 1 62.06 68 ASN B O 1
ATOM 1519 N N . THR B 1 69 ? -6.938 7.488 -7.109 1 50.41 69 THR B N 1
ATOM 1520 C CA . THR B 1 69 ? -8.383 7.68 -7.008 1 50.41 69 THR B CA 1
ATOM 1521 C C . THR B 1 69 ? -8.758 9.133 -7.285 1 50.41 69 THR B C 1
ATOM 1523 O O . THR B 1 69 ? -8.25 10.047 -6.629 1 50.41 69 THR B O 1
ATOM 1526 N N . GLU B 1 70 ? -8.828 9.586 -8.508 1 43.16 70 GLU B N 1
ATOM 1527 C CA . GLU B 1 70 ? -9.633 10.797 -8.633 1 43.16 70 GLU B CA 1
ATOM 1528 C C . GLU B 1 70 ? -10.734 10.844 -7.578 1 43.16 70 GLU B C 1
ATOM 1530 O O . GLU B 1 70 ? -11.523 11.789 -7.535 1 43.16 70 GLU B O 1
ATOM 1535 N N . GLU B 1 71 ? -11.164 9.812 -7.059 1 38.41 71 GLU B N 1
ATOM 1536 C CA . GLU B 1 71 ? -12.352 10.133 -6.266 1 38.41 71 GLU B CA 1
ATOM 1537 C C . GLU B 1 71 ? -11.961 10.633 -4.875 1 38.41 71 GLU B C 1
ATOM 1539 O O . GLU B 1 71 ? -11.086 10.062 -4.223 1 38.41 71 GLU B O 1
ATOM 1544 N N . PRO B 1 72 ? -12.398 11.82 -4.57 1 33.81 72 PRO B N 1
ATOM 1545 C CA . PRO B 1 72 ? -12.148 12.602 -3.354 1 33.81 72 PRO B CA 1
ATOM 1546 C C . PRO B 1 72 ? -12.375 11.789 -2.078 1 33.81 72 PRO B C 1
ATOM 1548 O O . PRO B 1 72 ? -13.438 11.195 -1.902 1 33.81 72 PRO B O 1
ATOM 1551 N N . GLU B 1 73 ? -11.469 11.117 -1.635 1 36.66 73 GLU B N 1
ATOM 1552 C CA . GLU B 1 73 ? -11.664 10.562 -0.298 1 36.66 73 GLU B CA 1
ATOM 1553 C C . GLU B 1 73 ? -12 11.656 0.712 1 36.66 73 GLU B C 1
ATOM 1555 O O . GLU B 1 73 ? -11.414 12.742 0.673 1 36.66 73 GLU B O 1
ATOM 1560 N N . VAL B 1 74 ? -13.133 11.711 1.213 1 30 74 VAL B N 1
ATOM 1561 C CA . VAL B 1 74 ? -13.641 12.648 2.213 1 30 74 VAL B CA 1
ATOM 1562 C C . VAL B 1 74 ? -12.766 12.594 3.463 1 30 74 VAL B C 1
ATOM 1564 O O . VAL B 1 74 ? -12.734 11.57 4.16 1 30 74 VAL B O 1
ATOM 1567 N N . THR B 1 75 ? -11.609 13.141 3.33 1 34.28 75 THR B N 1
ATOM 1568 C CA . THR B 1 75 ? -10.75 13.336 4.492 1 34.28 75 THR B CA 1
ATOM 1569 C C . THR B 1 75 ? -11.414 14.25 5.512 1 34.28 75 THR B C 1
ATOM 1571 O O . THR B 1 75 ? -11.88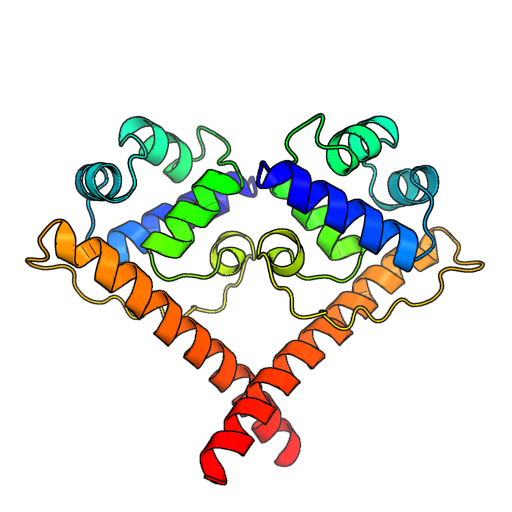3 15.336 5.164 1 34.28 75 THR B O 1
ATOM 1574 N N . LEU B 1 76 ? -12.055 13.719 6.441 1 30.16 76 LEU B N 1
ATOM 1575 C CA . LEU B 1 76 ? -12.477 14.555 7.562 1 30.16 76 LEU B CA 1
ATOM 1576 C C . LEU B 1 76 ? -11.289 15.297 8.164 1 30.16 76 LEU B C 1
ATOM 1578 O O . LEU B 1 76 ? -10.391 14.68 8.734 1 30.16 76 LEU B O 1
ATOM 1582 N N . ALA B 1 77 ? -10.875 16.375 7.551 1 32.69 77 ALA B N 1
ATOM 1583 C CA . ALA B 1 77 ? -9.883 17.328 8.039 1 32.69 77 ALA B CA 1
ATOM 1584 C C . ALA B 1 77 ? -10.281 17.891 9.398 1 32.69 77 ALA B C 1
ATOM 1586 O O . ALA B 1 77 ? -11.234 18.672 9.508 1 32.69 77 ALA B O 1
ATOM 1587 N N . PHE B 1 78 ? -10.07 17.078 10.422 1 32.91 78 PHE B N 1
ATOM 1588 C CA . PHE B 1 78 ? -10.211 17.719 11.727 1 32.91 78 PHE B CA 1
ATOM 1589 C C . PHE B 1 78 ? -9.164 18.812 11.914 1 32.91 78 PHE B C 1
ATOM 1591 O O . PHE B 1 78 ? -7.988 18.609 11.594 1 32.91 78 PHE B O 1
ATOM 1598 N N . ARG B 1 79 ? -9.461 20.016 11.844 1 34.41 79 ARG B N 1
ATOM 1599 C CA . ARG B 1 79 ? -8.695 21.234 12.109 1 34.41 79 ARG B CA 1
ATOM 1600 C C . ARG B 1 79 ? -7.867 21.078 13.383 1 34.41 79 ARG B C 1
ATOM 1602 O O . ARG B 1 79 ? -8.414 20.797 14.461 1 34.41 79 ARG B O 1
ATOM 1609 N N . THR B 1 80 ? -6.57 20.766 13.227 1 37.5 80 THR B N 1
ATOM 1610 C CA . THR B 1 80 ? -5.578 20.625 14.281 1 37.5 80 THR B CA 1
ATOM 1611 C C . THR B 1 80 ? -5.297 21.984 14.938 1 37.5 80 THR B C 1
ATOM 1613 O O . THR B 1 80 ? -4.258 22.156 15.586 1 37.5 80 THR B O 1
ATOM 1616 N N . ASP B 1 81 ? -5.988 22.938 14.906 1 34.34 81 ASP B N 1
ATOM 1617 C CA . ASP B 1 81 ? -5.727 24.109 15.742 1 34.34 81 ASP B CA 1
ATOM 1618 C C . ASP B 1 81 ? -5.855 23.766 17.219 1 34.34 81 ASP B C 1
ATOM 1620 O O . ASP B 1 81 ? -6.902 23.297 17.672 1 34.34 81 ASP B O 1
ATOM 1624 N N . GLY B 1 82 ? -4.582 23.672 17.953 1 42.22 82 GLY B N 1
ATOM 1625 C CA . GLY B 1 82 ? -4.277 23.641 19.375 1 42.22 82 GLY B CA 1
ATOM 1626 C C . GLY B 1 82 ? -3.943 22.266 19.906 1 42.22 82 GLY B C 1
ATOM 1627 O O . GLY B 1 82 ? -4.172 21.969 21.078 1 42.22 82 GLY B O 1
ATOM 1628 N N . LEU B 1 83 ? -3.842 21.297 18.969 1 41.75 83 LEU B N 1
ATOM 1629 C CA . LEU B 1 83 ? -3.678 19.953 19.531 1 41.75 83 LEU B CA 1
ATOM 1630 C C . LEU B 1 83 ? -2.244 19.734 20 1 41.75 83 LEU B C 1
ATOM 1632 O O . LEU B 1 83 ? -1.296 20.172 19.344 1 41.75 83 LEU B O 1
ATOM 1636 N N . THR B 1 84 ? -2.074 19.547 21.234 1 45.75 84 THR B N 1
ATOM 1637 C CA . THR B 1 84 ? -0.836 19.141 21.891 1 45.75 84 THR B CA 1
ATOM 1638 C C . THR B 1 84 ? -0.377 17.781 21.375 1 45.75 84 THR B C 1
ATOM 1640 O O . THR B 1 84 ? -1.123 17.094 20.672 1 45.75 84 THR B O 1
ATOM 1643 N N . GLU B 1 85 ? 0.942 17.422 21.578 1 48.81 85 GLU B N 1
ATOM 1644 C CA . GLU B 1 85 ? 1.568 16.172 21.156 1 48.81 85 GLU B CA 1
ATOM 1645 C C . GLU B 1 85 ? 0.665 14.984 21.438 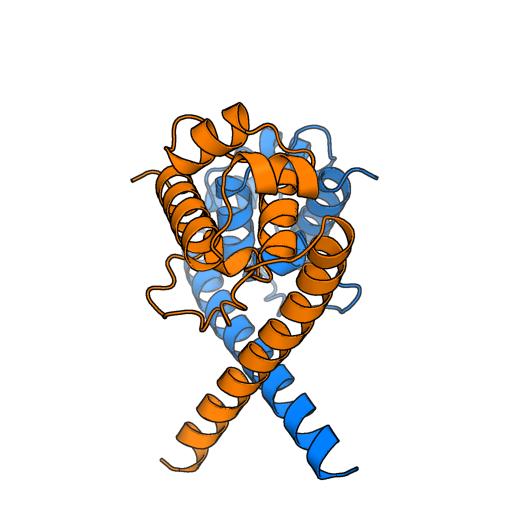1 48.81 85 GLU B C 1
ATOM 1647 O O . GLU B 1 85 ? 0.583 14.055 20.625 1 48.81 85 GLU B O 1
ATOM 1652 N N . ASP B 1 86 ? 0.101 14.883 22.531 1 49.97 86 ASP B N 1
ATOM 1653 C CA . ASP B 1 86 ? -0.784 13.805 22.953 1 49.97 86 ASP B CA 1
ATOM 1654 C C . ASP B 1 86 ? -2.029 13.727 22.078 1 49.97 86 ASP B C 1
ATOM 1656 O O . ASP B 1 86 ? -2.574 12.648 21.844 1 49.97 86 ASP B O 1
ATOM 1660 N N . ASP B 1 87 ? -2.35 14.828 21.578 1 50.12 87 ASP B N 1
ATOM 1661 C CA . ASP B 1 87 ? -3.596 14.922 20.828 1 50.12 87 ASP B CA 1
ATOM 1662 C C . ASP B 1 87 ? -3.447 14.297 19.438 1 50.12 87 ASP B C 1
ATOM 1664 O O . ASP B 1 87 ? -4.391 13.703 18.906 1 50.12 87 ASP B O 1
ATOM 1668 N N . ILE B 1 88 ? -2.311 14.352 18.984 1 48.34 88 ILE B N 1
ATOM 1669 C CA . ILE B 1 88 ? -2.047 13.859 17.641 1 48.34 88 ILE B CA 1
ATOM 1670 C C . ILE B 1 88 ? -2.215 12.344 17.594 1 48.34 88 ILE B C 1
ATOM 1672 O O . ILE B 1 88 ? -2.775 11.797 16.641 1 48.34 88 ILE B O 1
ATOM 1676 N N . GLU B 1 89 ? -1.75 11.633 18.578 1 46.94 89 GLU B N 1
ATOM 1677 C CA . GLU B 1 89 ? -1.917 10.18 18.609 1 46.94 89 GLU B CA 1
ATOM 1678 C C . GLU B 1 89 ? -3.393 9.797 18.625 1 46.94 89 GLU B C 1
ATOM 1680 O O . GLU B 1 89 ? -3.799 8.867 17.922 1 46.94 89 GLU B O 1
ATOM 1685 N N . VAL B 1 90 ? -4.148 10.422 19.422 1 47.53 90 VAL B N 1
ATOM 1686 C CA . VAL B 1 90 ? -5.566 10.125 19.578 1 47.53 90 VAL B CA 1
ATOM 1687 C C . VAL B 1 90 ? -6.301 10.43 18.281 1 47.53 90 VAL B C 1
ATOM 1689 O O . VAL B 1 90 ? -7.168 9.664 17.844 1 47.53 90 VAL B O 1
ATOM 1692 N N . ILE B 1 91 ? -5.844 11.43 17.672 1 49.62 91 ILE B N 1
ATOM 1693 C CA . ILE B 1 91 ? -6.496 11.836 16.438 1 49.62 91 ILE B CA 1
ATOM 1694 C C . ILE B 1 91 ? -6.223 10.797 15.344 1 49.62 91 ILE B C 1
ATOM 1696 O O . ILE B 1 91 ? -7.109 10.477 14.547 1 49.62 91 ILE B O 1
ATOM 1700 N N . GLY B 1 92 ? -5.055 10.414 15.336 1 46.31 92 GLY B N 1
ATOM 1701 C CA . GLY B 1 92 ? -4.746 9.344 14.398 1 46.31 92 GLY B CA 1
ATOM 1702 C C . GLY B 1 92 ? -5.648 8.141 14.547 1 46.31 92 GLY B C 1
ATOM 1703 O O . GLY B 1 92 ? -6.129 7.59 13.547 1 46.31 92 GLY B O 1
ATOM 1704 N N . TRP B 1 93 ? -5.867 7.781 15.789 1 47.44 93 TRP B N 1
ATOM 1705 C CA . TRP B 1 93 ? -6.734 6.637 16.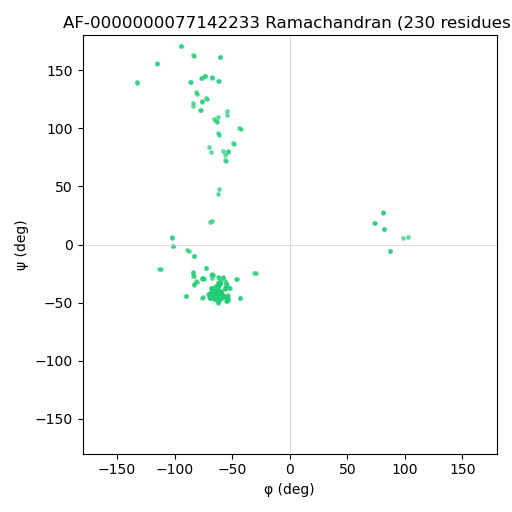047 1 47.44 93 TRP B CA 1
ATOM 1706 C C . TRP B 1 93 ? -8.172 6.934 15.609 1 47.44 93 TRP B C 1
ATOM 1708 O O . TRP B 1 93 ? -8.82 6.098 14.977 1 47.44 93 TRP B O 1
ATOM 1718 N N . ALA B 1 94 ? -8.57 8.102 15.984 1 46.97 94 ALA B N 1
ATOM 1719 C CA . ALA B 1 94 ? -9.953 8.484 15.688 1 46.97 94 ALA B CA 1
ATOM 1720 C C . ALA B 1 94 ? -10.188 8.547 14.18 1 46.97 94 ALA B C 1
ATOM 1722 O O . ALA B 1 94 ? -11.234 8.102 13.688 1 46.97 94 ALA B O 1
ATOM 1723 N N . LYS B 1 95 ? -9.328 8.992 13.508 1 48.78 95 LYS B N 1
ATOM 1724 C CA . LYS B 1 95 ? -9.422 9.141 12.062 1 48.78 95 LYS B CA 1
ATOM 1725 C C . LYS B 1 95 ? -9.5 7.781 11.375 1 48.78 95 LYS B C 1
ATOM 1727 O O . LYS B 1 95 ? -10.289 7.594 10.438 1 48.78 95 LYS B O 1
ATOM 1732 N N . ASN B 1 96 ? -8.711 6.93 11.789 1 48.94 96 ASN B N 1
ATOM 1733 C CA . ASN B 1 96 ? -8.797 5.566 11.273 1 48.94 96 ASN B CA 1
ATOM 1734 C C . ASN B 1 96 ? -10.195 4.988 11.445 1 48.94 96 ASN B C 1
ATOM 1736 O O . ASN B 1 96 ? -10.695 4.297 10.562 1 48.94 96 ASN B O 1
ATOM 1740 N N . PHE B 1 97 ? -10.773 5.359 12.461 1 45.5 97 PHE B N 1
ATOM 1741 C CA . PHE B 1 97 ? -12.125 4.891 12.758 1 45.5 97 PHE B CA 1
ATOM 1742 C C . PHE B 1 97 ? -13.133 5.5 11.789 1 45.5 97 PHE B C 1
ATOM 1744 O O . PHE B 1 97 ? -13.953 4.785 11.219 1 45.5 97 PHE B O 1
ATOM 1751 N N . VAL B 1 98 ? -13.039 6.688 11.562 1 47.97 98 VAL B N 1
ATOM 1752 C CA . VAL B 1 98 ? -14.008 7.383 10.719 1 47.97 98 VAL B CA 1
ATOM 1753 C C . VAL B 1 98 ? -13.828 6.953 9.266 1 47.97 98 VAL B C 1
ATOM 1755 O O . VAL B 1 98 ? -14.805 6.738 8.547 1 47.97 98 VAL B O 1
ATOM 1758 N N . ASN B 1 99 ? -12.688 6.852 8.812 1 49.47 99 ASN B N 1
ATOM 1759 C CA . ASN B 1 99 ? -12.414 6.422 7.441 1 49.47 99 ASN B CA 1
ATOM 1760 C C . ASN B 1 99 ? -12.938 5.012 7.18 1 49.47 99 ASN B C 1
ATOM 1762 O O . ASN B 1 99 ? -13.477 4.734 6.109 1 49.47 99 ASN B O 1
ATOM 1766 N N . ASN B 1 100 ? -12.742 4.184 8.047 1 47.28 100 ASN B N 1
ATOM 1767 C CA . ASN B 1 100 ? -13.336 2.854 7.934 1 47.28 100 ASN B CA 1
ATOM 1768 C C . ASN B 1 100 ? -14.852 2.924 7.789 1 47.28 100 ASN B C 1
ATOM 1770 O O . ASN B 1 100 ? -15.438 2.182 7 1 47.28 100 ASN B O 1
ATOM 1774 N N . LEU B 1 101 ? -15.383 3.781 8.445 1 46.28 101 LEU B N 1
ATOM 1775 C CA . LEU B 1 101 ? -16.828 3.965 8.383 1 46.28 101 LEU B CA 1
ATOM 1776 C C . LEU B 1 101 ? -17.25 4.465 7.008 1 46.28 101 LEU B C 1
ATOM 1778 O O . LEU B 1 101 ? -18.266 4.023 6.469 1 46.28 101 LEU B O 1
ATOM 1782 N N . TYR B 1 102 ? -16.531 5.262 6.434 1 42.34 102 TYR B N 1
ATOM 1783 C CA . TYR B 1 102 ? -16.859 5.844 5.137 1 42.34 102 TYR B CA 1
ATOM 1784 C C . TYR B 1 102 ? -16.781 4.797 4.031 1 42.34 102 TYR B C 1
ATOM 1786 O O . TYR B 1 102 ? -17.656 4.73 3.168 1 42.34 102 TYR B O 1
ATOM 1794 N N . GLN B 1 103 ? -15.789 4.031 4.109 1 47.75 103 GLN B N 1
ATOM 1795 C CA . GLN B 1 103 ? -15.68 2.951 3.135 1 47.75 103 GLN B CA 1
ATOM 1796 C C . GLN B 1 103 ? -16.875 2.002 3.229 1 47.75 103 GLN B C 1
ATOM 1798 O O . GLN B 1 103 ? -17.391 1.546 2.209 1 47.75 103 GLN B O 1
ATOM 1803 N N . MET B 1 104 ? -17.297 1.893 4.414 1 46.59 104 MET B N 1
ATOM 1804 C CA . MET B 1 104 ? -18.484 1.081 4.641 1 46.59 104 MET B CA 1
ATOM 1805 C C . MET B 1 104 ? -19.719 1.718 3.992 1 46.59 104 MET B C 1
ATOM 1807 O O . MET B 1 104 ? -20.531 1.021 3.398 1 46.59 104 MET B O 1
ATOM 1811 N N . GLU B 1 105 ? -19.812 2.922 4.109 1 46.38 105 GLU B N 1
ATOM 1812 C CA . GLU B 1 105 ? -20.969 3.627 3.547 1 46.38 105 GLU B CA 1
ATOM 1813 C C . GLU B 1 105 ? -20.969 3.539 2.023 1 46.38 105 GLU B C 1
ATOM 1815 O O . GLU B 1 105 ? -22.031 3.32 1.415 1 46.38 105 GLU B O 1
ATOM 1820 N N . LYS B 1 106 ? -19.938 3.775 1.431 1 50.72 106 LYS B N 1
ATOM 1821 C CA . LYS B 1 106 ? -19.859 3.729 -0.027 1 50.72 106 LYS B CA 1
ATOM 1822 C C . LYS B 1 106 ? -20.203 2.338 -0.553 1 50.72 106 LYS B C 1
ATOM 1824 O O . LYS B 1 106 ? -20.875 2.205 -1.579 1 50.72 106 LYS B O 1
ATOM 1829 N N . LEU B 1 107 ? -19.766 1.433 0.091 1 47.62 107 LEU B N 1
ATOM 1830 C CA . LEU B 1 107 ? -20.094 0.056 -0.256 1 47.62 107 LEU B CA 1
ATOM 1831 C C . LEU B 1 107 ? -21.594 -0.187 -0.133 1 47.62 107 LEU B C 1
ATOM 1833 O O . LEU B 1 107 ? -22.188 -0.879 -0.964 1 47.62 107 LEU B O 1
ATOM 1837 N N . LEU B 1 108 ? -22.125 0.481 0.795 1 50.22 108 LEU B N 1
ATOM 1838 C CA . LEU B 1 108 ? -23.562 0.359 1.021 1 50.22 108 LEU B CA 1
ATOM 1839 C C . LEU B 1 108 ? -24.344 1.126 -0.038 1 50.22 108 LEU B C 1
ATOM 1841 O O . LEU B 1 108 ? -25.391 0.662 -0.501 1 50.22 108 LEU B O 1
ATOM 1845 N N . GLU B 1 109 ? -24 2.324 -0.39 1 52.31 109 GLU B N 1
ATOM 1846 C CA . GLU B 1 109 ? -24.703 3.127 -1.385 1 52.31 109 GLU B CA 1
ATOM 1847 C C . GLU B 1 109 ? -24.688 2.451 -2.752 1 52.31 109 GLU B C 1
ATOM 1849 O O . GLU B 1 109 ? -25.672 2.512 -3.492 1 52.31 109 GLU B O 1
ATOM 1854 N N . LYS B 1 110 ? -23.672 1.979 -3.129 1 48.56 110 LYS B N 1
ATOM 1855 C CA . LYS B 1 110 ? -23.594 1.271 -4.402 1 48.56 110 LYS B CA 1
ATOM 1856 C C . LYS B 1 110 ? -24.531 0.066 -4.426 1 48.56 110 LYS B C 1
ATOM 1858 O O . LYS B 1 110 ? -25.109 -0.254 -5.461 1 48.56 110 LYS B O 1
ATOM 1863 N N . ARG B 1 111 ? -24.688 -0.478 -3.352 1 47.16 111 ARG B N 1
ATOM 1864 C CA . ARG B 1 111 ? -25.672 -1.553 -3.268 1 47.16 111 ARG B CA 1
ATOM 1865 C C . ARG B 1 111 ? -27.094 -1.015 -3.447 1 47.16 111 ARG B C 1
ATOM 1867 O O . ARG B 1 111 ? -27.922 -1.645 -4.105 1 47.16 111 ARG B O 1
ATOM 1874 N N . ASP B 1 112 ? -27.297 0.089 -2.84 1 51.47 112 ASP B N 1
ATOM 1875 C CA . ASP B 1 112 ? -28.641 0.657 -2.934 1 51.47 112 ASP B CA 1
ATOM 1876 C C . ASP B 1 112 ? -28.938 1.136 -4.355 1 51.47 112 ASP B C 1
ATOM 1878 O O . ASP B 1 112 ? -30.078 1.066 -4.812 1 51.47 112 ASP B O 1
ATOM 1882 N N . SER B 1 113 ? -27.984 1.688 -5.059 1 47.94 113 SER B N 1
ATOM 1883 C CA . SER B 1 113 ? -28.281 2.164 -6.406 1 47.94 113 SER B CA 1
ATOM 1884 C C . SER B 1 113 ? -28.562 1.003 -7.352 1 47.94 113 SER B C 1
ATOM 1886 O O . SER B 1 113 ? -29.297 1.154 -8.328 1 47.94 113 SER B O 1
ATOM 1888 N N . ARG B 1 114 ? -28.094 -0.14 -7.18 1 44.47 114 ARG B N 1
ATOM 1889 C CA . ARG B 1 114 ? -28.438 -1.27 -8.031 1 44.47 114 ARG B CA 1
ATOM 1890 C C . ARG B 1 114 ? -29.828 -1.81 -7.699 1 44.47 114 ARG B C 1
ATOM 1892 O O . ARG B 1 114 ? -30.469 -2.443 -8.531 1 44.47 114 ARG B O 1
ATOM 1899 N N . ALA B 1 115 ? -30.312 -1.729 -6.504 1 43.22 115 ALA B N 1
ATOM 1900 C CA . ALA B 1 115 ? -31.656 -2.193 -6.199 1 43.22 115 ALA B CA 1
ATOM 1901 C C . ALA B 1 115 ? -32.719 -1.245 -6.773 1 43.22 115 ALA B C 1
ATOM 1903 O O . ALA B 1 115 ? -33.812 -1.662 -7.09 1 43.22 115 ALA B O 1
ATOM 1904 N N . ASN B 1 116 ? -32.375 -0.087 -7.051 1 40.31 116 ASN B N 1
ATOM 1905 C CA . ASN B 1 116 ? -33.375 0.84 -7.535 1 40.31 116 ASN B CA 1
ATOM 1906 C C . ASN B 1 116 ? -33.312 1.005 -9.047 1 40.31 116 ASN B C 1
ATOM 1908 O O . ASN B 1 116 ? -34.125 1.734 -9.633 1 40.31 116 ASN B O 1
ATOM 1912 N N . ALA B 1 117 ? -32.469 0.396 -9.68 1 39.5 117 ALA B N 1
ATOM 1913 C CA . ALA B 1 117 ? -32.594 0.388 -11.133 1 39.5 117 ALA B CA 1
ATOM 1914 C C . ALA B 1 117 ? -33.281 -0.897 -11.617 1 39.5 117 ALA B C 1
ATOM 1916 O O . ALA B 1 117 ? -33.062 -1.969 -11.039 1 39.5 117 ALA B O 1
#

Organism: Thermoanaerobacter italicus (strain DSM 9252 / Ab9) (NCBI:txid580331)

Foldseek 3Di:
DDLQQQLLCVLVVLCVLLPHDLVRVCLQQVPDSVVNVCSNRVVDRDDDVRLCSSCLLSLHDSCVSRDPPVPDQPRPNDHPVPQDSVRSVVVSVVSVVVSVVVVVVVVVVVVVVVVVD/DDLQQQLLCVLVVLCVLLPHDLVRVCLQQVPDSVVNVCSNRVVDRDDDVVLCSSCLLSLHDSCVSRDPPVPDQPRPNPHPVPQDSVRSVVVSVVSVVVSVVVVVVVVVVVVVVVVVD

Solvent-accessible surface area (backbone atoms only — not comparable to full-atom values): 12810 Å² total; per-residue (Å²): 129,55,70,45,37,55,28,11,44,46,51,45,50,52,38,50,66,32,66,49,49,58,64,54,46,18,73,73,71,67,51,50,43,68,58,50,49,30,24,33,67,41,75,40,81,69,46,56,70,60,46,43,52,50,21,41,54,72,25,44,59,56,57,65,47,69,45,85,57,84,65,79,71,83,67,83,57,62,74,51,85,84,60,50,78,72,44,52,58,53,45,16,54,52,29,46,52,53,45,54,50,48,55,24,48,53,19,32,51,57,53,52,56,60,71,74,98,129,55,70,43,37,56,27,11,45,45,51,44,51,51,38,50,65,35,67,49,50,59,64,55,47,17,73,74,69,66,51,49,41,69,58,50,50,31,24,35,70,40,76,38,79,68,47,56,70,60,46,44,53,49,21,41,55,74,22,45,58,57,56,65,48,70,45,85,58,82,61,80,70,84,68,81,56,62,76,54,86,84,62,52,81,73,43,51,59,54,44,15,55,51,29,45,52,52,46,55,50,49,56,22,47,53,21,33,49,58,52,52,57,58,71,73,100

Radius of gyration: 19.13 Å; Cα contacts (8 Å, |Δi|>4): 255; chains: 2; bounding box: 49×49×45 Å